Protein AF-A0A918H9W1-F1 (afdb_monomer)

Secondary structure (DSSP, 8-state):
----GGGG-HHHHHHSS--------SS--HHHHHHHHHHHHHTTHHHHHHHHHTT--S---S-HHHHHHHHHHHHHHHS---HHHHHHIIIIIS-HHHHHHTT-----TT-HHHHHHHHHHHHHHHHHHHHHH-TT---TTSPPPHHHHHHHHHHHHS--HHHHHHHS--GGGTT-TTTTSTTS------------------------

Sequence (208 aa):
MTRPRAWRHPEKIRQCRPRPVTDAPARIPDSKVGQLDALLQESGVLELIDTELEGRPGPKGLPVRTVLVGLLLALHYHRSASLADVCRVLLDELRAPARSWLGVPDESPADDHARIAFSRRVYRSFDRLTTAFDPLRCDRRRRLPAEEAHVVAAAWEDRDIERTRRREPPPILAGKQTWVSSCADQPGTDRKSSTAAANWAGASWCTT

Solvent-accessible surface area (backbone atoms only — not comparable to full-atom values): 13238 Å² total; per-residue (Å²): 137,84,78,63,78,68,76,79,38,72,67,57,51,63,66,70,44,87,68,79,86,51,94,46,62,82,53,54,56,57,69,59,56,48,52,52,44,48,51,45,61,77,63,49,54,58,61,56,48,51,60,70,50,55,92,62,87,72,81,86,38,50,60,64,69,40,54,52,42,24,37,54,48,16,38,70,46,65,73,32,84,48,69,68,48,21,44,44,40,60,70,69,23,45,45,71,69,51,26,55,76,50,67,47,78,95,63,61,87,85,39,68,66,51,53,53,53,50,44,54,23,50,50,43,32,51,49,53,49,45,68,68,71,43,85,64,79,67,66,85,86,56,85,68,55,70,70,60,43,50,54,47,50,45,55,72,67,54,75,47,66,71,59,51,60,70,65,51,70,65,77,82,60,75,77,57,80,64,75,81,64,78,83,77,83,79,90,84,85,81,90,80,90,81,93,81,81,86,82,82,87,89,83,82,90,78,91,133

Mean predicted aligned error: 16.23 Å

Radius of gyration: 23.41 Å; Cα contacts (8 Å, |Δi|>4): 134; chains: 1; bounding box: 55×77×49 Å

Nearest PDB structures (foldseek):
  6w2v-assembly1_A  TM=3.118E-01  e=3.883E+00  synthetic construct
  4esv-assembly2_I  TM=1.963E-01  e=7.741E+00  Geobacillus stearothermophilus
  4esv-assembly1_C  TM=1.975E-01  e=9.572E+00  Geobacillus stearothermophilus
  8esz-assembly1_AL  TM=1.674E-01  e=9.077E+00  Drosophila melanogaster

pLDDT: mean 70.82, std 21.94, range [26.06, 95.81]

Structure (mmCIF, N/CA/C/O backbone):
data_AF-A0A918H9W1-F1
#
_entry.id   AF-A0A918H9W1-F1
#
loop_
_atom_site.group_PDB
_atom_site.id
_atom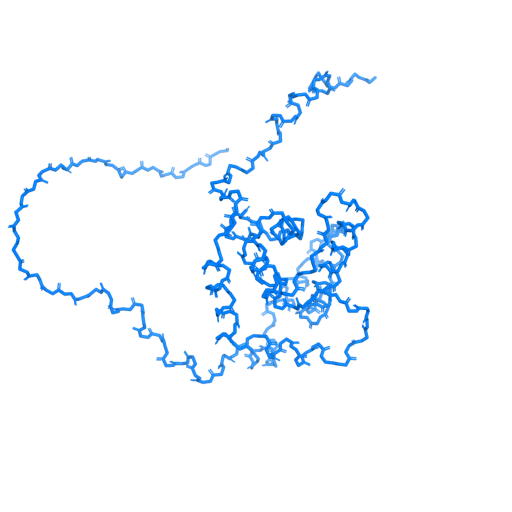_site.type_symbol
_atom_site.label_atom_id
_atom_site.label_alt_id
_atom_site.label_comp_id
_atom_site.label_asym_id
_atom_site.label_entity_id
_atom_site.label_seq_id
_atom_site.pdbx_PDB_ins_code
_atom_site.Cartn_x
_atom_site.Cartn_y
_atom_site.Cartn_z
_atom_site.occupancy
_atom_site.B_iso_or_equiv
_atom_site.auth_seq_id
_atom_site.auth_comp_id
_atom_site.auth_asym_id
_atom_site.auth_atom_id
_atom_site.pdbx_PDB_model_num
ATOM 1 N N . MET A 1 1 ? 24.594 35.155 17.427 1.00 42.66 1 MET A N 1
ATOM 2 C CA . MET A 1 1 ? 24.202 33.725 17.414 1.00 42.66 1 MET A CA 1
ATOM 3 C C . MET A 1 1 ? 25.157 32.941 16.521 1.00 42.66 1 MET A C 1
ATOM 5 O O . MET A 1 1 ? 25.143 33.123 15.308 1.00 42.66 1 MET A O 1
ATOM 9 N N . THR A 1 2 ? 26.025 32.116 17.105 1.00 47.94 2 THR A N 1
ATOM 10 C CA . THR A 1 2 ? 27.076 31.387 16.375 1.00 47.94 2 THR A CA 1
ATOM 11 C C . THR A 1 2 ? 26.541 30.026 15.934 1.00 47.94 2 THR A C 1
ATOM 13 O O . THR A 1 2 ? 26.238 29.183 16.773 1.00 47.94 2 THR A O 1
ATOM 16 N N . ARG A 1 3 ? 26.385 29.806 14.621 1.00 47.25 3 ARG A N 1
ATOM 17 C CA . ARG A 1 3 ? 25.933 28.507 14.086 1.00 47.25 3 ARG A CA 1
ATOM 18 C C . ARG A 1 3 ? 26.928 27.393 14.475 1.00 47.25 3 ARG A C 1
ATOM 20 O O . ARG A 1 3 ? 28.135 27.625 14.351 1.00 47.25 3 ARG A O 1
ATOM 27 N N . PRO A 1 4 ? 26.469 26.197 14.897 1.00 54.44 4 PRO A N 1
ATOM 28 C CA . PRO A 1 4 ? 27.359 25.107 15.299 1.00 54.44 4 PRO A CA 1
ATOM 29 C C . PRO A 1 4 ? 28.304 24.700 14.159 1.00 54.44 4 PRO A C 1
ATOM 31 O O . PRO A 1 4 ? 27.880 24.605 13.006 1.00 54.44 4 PRO A O 1
ATOM 34 N N . ARG A 1 5 ? 29.582 24.419 14.467 1.00 54.72 5 ARG A N 1
ATOM 35 C CA . ARG A 1 5 ? 30.632 24.076 13.475 1.00 54.72 5 ARG A CA 1
ATOM 36 C C . ARG A 1 5 ? 30.233 22.956 12.503 1.00 54.72 5 ARG A C 1
ATOM 38 O O . ARG A 1 5 ? 30.668 22.978 11.355 1.00 54.72 5 ARG A O 1
ATOM 45 N N . ALA A 1 6 ? 29.374 22.029 12.928 1.00 51.75 6 ALA A N 1
ATOM 46 C CA . ALA A 1 6 ? 28.866 20.932 12.100 1.00 51.75 6 ALA A CA 1
ATOM 47 C C . ALA A 1 6 ? 28.100 21.395 10.841 1.00 51.75 6 ALA A C 1
ATOM 49 O O . ALA A 1 6 ? 28.033 20.661 9.862 1.00 51.75 6 ALA A O 1
ATOM 50 N N . TRP A 1 7 ? 27.577 22.626 10.826 1.00 48.56 7 TRP A N 1
ATOM 51 C CA . TRP A 1 7 ? 26.764 23.166 9.729 1.00 48.56 7 TRP A CA 1
ATOM 52 C C . TRP A 1 7 ? 27.589 23.748 8.572 1.00 48.56 7 TRP A C 1
ATOM 54 O O . TRP A 1 7 ? 27.026 24.130 7.550 1.00 48.56 7 TRP A O 1
ATOM 64 N N . ARG A 1 8 ? 28.918 23.838 8.721 1.00 54.28 8 ARG A N 1
ATOM 65 C CA . ARG A 1 8 ? 29.828 24.401 7.706 1.00 54.28 8 ARG A CA 1
ATOM 66 C C . ARG A 1 8 ? 30.362 23.364 6.715 1.00 54.28 8 ARG A C 1
ATOM 68 O O . ARG A 1 8 ? 30.970 23.743 5.723 1.00 54.28 8 ARG A O 1
ATOM 75 N N . HIS A 1 9 ? 30.119 22.077 6.966 1.00 58.25 9 HIS A N 1
ATOM 76 C CA . HIS A 1 9 ? 30.588 20.979 6.124 1.00 58.25 9 HIS A CA 1
ATOM 77 C C . HIS A 1 9 ? 29.403 20.103 5.698 1.00 58.25 9 HIS A C 1
ATOM 79 O O . HIS A 1 9 ? 29.046 19.171 6.425 1.00 58.25 9 HIS A O 1
ATOM 85 N N . PRO A 1 10 ? 28.777 20.371 4.536 1.00 59.00 10 PRO A N 1
ATOM 86 C CA . PRO A 1 10 ? 27.608 19.616 4.074 1.00 59.00 10 PRO A CA 1
ATOM 87 C C . PRO A 1 10 ? 27.893 18.113 3.916 1.00 59.00 10 PRO A C 1
ATOM 89 O O . PRO A 1 10 ? 26.996 17.288 4.071 1.00 59.00 10 PRO A O 1
ATOM 92 N N . GLU A 1 11 ? 29.151 17.740 3.688 1.00 56.88 11 GLU A N 1
ATOM 93 C CA . GLU A 1 11 ? 29.619 16.351 3.628 1.00 56.88 11 GLU A CA 1
ATOM 94 C C . GLU A 1 11 ? 29.546 15.637 4.984 1.00 56.88 11 GLU A C 1
ATOM 96 O O . GLU A 1 11 ? 29.068 14.505 5.054 1.00 56.88 11 GLU A O 1
ATOM 101 N N . LYS A 1 12 ? 29.909 16.314 6.084 1.00 54.22 12 LYS A N 1
ATOM 102 C CA . LYS A 1 12 ? 29.789 15.755 7.441 1.00 54.22 12 LYS A CA 1
ATOM 103 C C . LYS A 1 12 ? 28.327 15.590 7.853 1.00 54.22 12 LYS A C 1
ATOM 105 O O . LYS A 1 12 ? 27.973 14.592 8.465 1.00 54.22 12 LYS A O 1
ATOM 110 N N . ILE A 1 13 ? 27.450 16.500 7.423 1.00 56.59 13 ILE A N 1
ATOM 111 C CA . ILE A 1 13 ? 25.995 16.370 7.619 1.00 56.59 13 ILE A CA 1
ATOM 112 C C . ILE A 1 13 ? 25.454 15.121 6.899 1.00 56.59 13 ILE A C 1
ATOM 114 O O . ILE A 1 13 ? 24.582 14.437 7.429 1.00 56.59 13 ILE A O 1
ATOM 118 N N . ARG A 1 14 ? 25.979 14.787 5.710 1.00 57.03 14 ARG A N 1
ATOM 119 C CA . ARG A 1 14 ? 25.609 13.564 4.971 1.00 57.03 14 ARG A CA 1
ATOM 120 C C . ARG A 1 14 ? 26.128 12.280 5.629 1.00 57.03 14 ARG A C 1
ATOM 122 O O . ARG A 1 14 ? 25.478 11.250 5.471 1.00 57.03 14 ARG A O 1
ATOM 129 N N . GLN A 1 15 ? 27.255 12.337 6.341 1.00 57.91 15 GLN A N 1
ATOM 130 C CA . GLN A 1 15 ? 27.822 11.215 7.105 1.00 57.91 15 GLN A CA 1
ATOM 131 C C . GLN A 1 15 ? 27.121 11.002 8.456 1.00 57.91 15 GLN A C 1
ATOM 133 O O . GLN A 1 15 ? 26.983 9.867 8.894 1.00 57.91 15 GLN A O 1
ATOM 138 N N . CYS A 1 16 ? 26.630 12.069 9.095 1.00 49.66 16 CYS A N 1
ATOM 139 C CA . CYS A 1 16 ? 25.875 11.990 10.352 1.00 49.66 16 CYS A CA 1
ATOM 140 C C . CYS A 1 16 ? 24.400 11.608 10.170 1.00 49.66 16 CYS A C 1
ATOM 142 O O . CYS A 1 16 ? 23.696 11.420 11.161 1.00 49.66 16 CYS A O 1
ATOM 144 N N . ARG A 1 17 ? 23.899 11.512 8.930 1.00 50.81 17 ARG A N 1
ATOM 145 C CA . ARG A 1 17 ? 22.599 10.881 8.700 1.00 50.81 17 ARG A CA 1
ATOM 146 C C . ARG A 1 17 ? 22.790 9.382 8.902 1.00 50.81 17 ARG A C 1
ATOM 148 O O . ARG A 1 17 ? 23.588 8.817 8.154 1.00 50.81 17 ARG A O 1
ATOM 155 N N . PRO A 1 18 ? 22.086 8.740 9.851 1.00 44.25 18 PRO A N 1
ATOM 156 C CA . PRO A 1 18 ? 22.071 7.290 9.922 1.00 44.25 18 PRO A CA 1
ATOM 157 C C . PRO A 1 18 ? 21.606 6.784 8.560 1.00 44.25 18 PRO A C 1
ATOM 159 O O . PRO A 1 18 ? 20.451 6.957 8.171 1.00 44.25 18 PRO A O 1
ATOM 162 N N . ARG A 1 19 ? 22.544 6.248 7.778 1.00 47.41 19 ARG A N 1
ATOM 163 C CA . ARG A 1 19 ? 22.190 5.465 6.608 1.00 47.41 19 ARG A CA 1
ATOM 164 C C . ARG A 1 19 ? 21.761 4.127 7.175 1.00 47.41 19 ARG A C 1
ATOM 166 O O . ARG A 1 19 ? 22.581 3.512 7.858 1.00 47.41 19 ARG A O 1
ATOM 173 N N . PRO A 1 20 ? 20.522 3.672 6.947 1.00 50.88 20 PRO A N 1
ATOM 174 C CA . PRO A 1 20 ? 20.245 2.277 7.198 1.00 50.88 20 PRO A CA 1
ATOM 175 C C . PRO A 1 20 ? 21.203 1.507 6.284 1.00 50.88 20 PRO A C 1
ATOM 177 O O . PRO A 1 20 ? 21.149 1.643 5.058 1.00 50.88 20 PRO A O 1
ATOM 180 N N . VAL A 1 21 ? 22.157 0.796 6.893 1.00 47.03 21 VAL A N 1
ATOM 181 C CA . VAL A 1 21 ? 22.941 -0.225 6.202 1.00 47.03 21 VAL A CA 1
ATOM 182 C C . VAL A 1 21 ? 21.912 -1.268 5.820 1.00 47.03 21 VAL A C 1
ATOM 184 O O . VAL A 1 21 ? 21.476 -2.077 6.630 1.00 47.03 21 VAL A O 1
ATOM 187 N N . THR A 1 22 ? 21.391 -1.118 4.618 1.00 53.25 22 THR A N 1
ATOM 188 C CA . THR A 1 22 ? 20.475 -2.070 4.038 1.00 53.25 22 THR A CA 1
ATOM 189 C C . THR A 1 22 ? 21.349 -2.911 3.138 1.00 53.25 22 THR A C 1
ATOM 191 O O . THR A 1 22 ? 21.774 -2.443 2.087 1.00 53.25 22 THR A O 1
ATOM 194 N N . ASP A 1 23 ? 21.574 -4.170 3.516 1.00 55.88 23 ASP A N 1
ATOM 195 C CA . ASP A 1 23 ? 21.992 -5.235 2.588 1.00 55.88 23 ASP A CA 1
ATOM 196 C C . ASP A 1 23 ? 20.891 -5.515 1.536 1.00 55.88 23 ASP A C 1
ATOM 198 O O . ASP A 1 23 ? 20.770 -6.610 0.987 1.00 55.88 23 ASP A O 1
ATOM 202 N N . ALA A 1 24 ? 20.024 -4.530 1.277 1.00 57.16 24 ALA A N 1
ATOM 203 C CA . ALA A 1 24 ? 18.957 -4.615 0.317 1.00 57.16 24 ALA A CA 1
ATOM 204 C C . ALA A 1 24 ? 19.583 -4.622 -1.078 1.00 57.16 24 ALA A C 1
ATOM 206 O O . ALA A 1 24 ? 20.396 -3.750 -1.407 1.00 57.16 24 ALA A O 1
ATOM 207 N N . PRO A 1 25 ? 19.221 -5.601 -1.915 1.00 62.19 25 PRO A N 1
ATOM 208 C CA . PRO A 1 25 ? 19.734 -5.667 -3.264 1.00 62.19 25 PRO A CA 1
ATOM 209 C C . PRO A 1 25 ? 19.283 -4.425 -4.039 1.00 62.19 25 PRO A C 1
ATOM 211 O O . PRO A 1 25 ? 18.159 -3.954 -3.881 1.00 62.19 25 PRO A O 1
ATOM 214 N N . ALA A 1 26 ? 20.140 -3.929 -4.937 1.00 73.44 26 ALA A N 1
ATOM 215 C CA . ALA A 1 26 ? 19.814 -2.790 -5.804 1.00 73.44 26 ALA A CA 1
ATOM 216 C C . ALA A 1 26 ? 18.550 -3.028 -6.656 1.00 73.44 26 ALA A C 1
ATOM 218 O O . ALA A 1 26 ? 17.917 -2.081 -7.120 1.00 73.44 26 ALA A O 1
ATOM 219 N N . ARG A 1 27 ? 18.196 -4.301 -6.873 1.00 88.12 27 ARG A N 1
ATOM 220 C CA . ARG A 1 27 ? 16.938 -4.738 -7.472 1.00 88.12 27 ARG A CA 1
ATOM 221 C C . ARG A 1 27 ? 16.340 -5.871 -6.658 1.00 88.12 27 ARG A C 1
ATOM 223 O O . ARG A 1 27 ? 17.016 -6.856 -6.367 1.00 88.12 27 ARG A O 1
ATOM 230 N N . ILE A 1 28 ? 15.057 -5.757 -6.356 1.00 88.62 28 ILE A N 1
ATOM 231 C CA . ILE A 1 28 ? 14.315 -6.799 -5.656 1.00 88.62 28 ILE A CA 1
ATOM 232 C C . ILE A 1 28 ? 14.013 -7.941 -6.645 1.00 88.62 28 ILE A C 1
ATOM 234 O O . ILE A 1 28 ? 13.537 -7.674 -7.753 1.00 88.62 28 ILE A O 1
ATOM 238 N N . PRO A 1 29 ? 14.281 -9.211 -6.285 1.00 90.75 29 PRO A N 1
ATOM 239 C CA . PRO A 1 29 ? 13.952 -10.353 -7.132 1.00 90.75 29 PRO A CA 1
ATOM 240 C C . PRO A 1 29 ? 12.441 -10.511 -7.339 1.00 90.75 29 PRO A C 1
ATOM 242 O O . PRO A 1 29 ? 11.673 -10.467 -6.377 1.00 90.75 29 PRO A O 1
ATOM 245 N N . ASP A 1 30 ? 12.024 -10.808 -8.574 1.00 92.56 30 ASP A N 1
ATOM 246 C CA . ASP A 1 30 ? 10.609 -11.034 -8.918 1.00 92.56 30 ASP A CA 1
ATOM 247 C C . ASP A 1 30 ? 9.999 -12.197 -8.116 1.00 92.56 30 ASP A C 1
ATOM 249 O O . ASP A 1 30 ? 8.833 -12.145 -7.730 1.00 92.56 30 ASP A O 1
ATOM 253 N N . SER A 1 31 ? 10.803 -13.212 -7.777 1.00 92.69 31 SER A N 1
ATOM 254 C CA . SER A 1 31 ? 10.383 -14.324 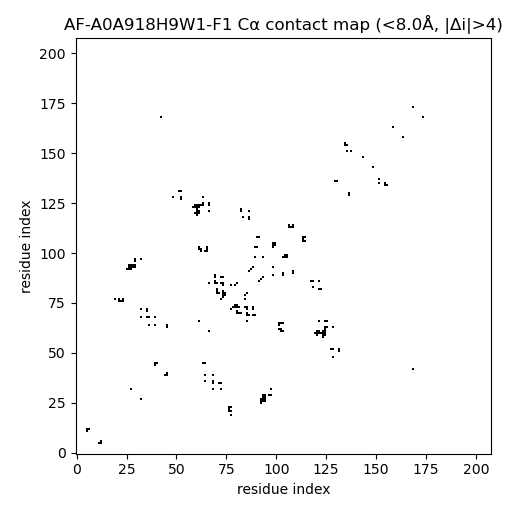-6.916 1.00 92.69 31 SER A CA 1
ATOM 255 C C . SER A 1 31 ? 9.954 -13.860 -5.524 1.00 92.69 31 SER A C 1
ATOM 257 O O . SER A 1 31 ? 8.991 -14.386 -4.969 1.00 92.69 31 SER A O 1
ATOM 259 N N . LYS A 1 32 ? 10.627 -12.847 -4.960 1.00 93.06 32 LYS A N 1
ATOM 260 C CA . LYS A 1 32 ? 10.272 -12.309 -3.645 1.00 93.06 32 LYS A CA 1
ATOM 261 C C . LYS A 1 32 ? 8.989 -11.493 -3.702 1.00 93.06 32 LYS A C 1
ATOM 263 O O . LYS A 1 32 ? 8.164 -11.599 -2.797 1.00 93.06 32 LYS A O 1
ATOM 268 N N . VAL A 1 33 ? 8.816 -10.718 -4.771 1.00 94.38 33 VAL A N 1
ATOM 269 C CA . VAL A 1 33 ? 7.565 -10.001 -5.042 1.00 94.38 33 VAL A CA 1
ATOM 270 C C . VAL A 1 33 ? 6.414 -10.997 -5.123 1.00 94.38 33 VAL A C 1
ATOM 272 O O . VAL A 1 33 ? 5.412 -10.818 -4.439 1.00 94.38 33 VAL A O 1
ATOM 275 N N . GLY A 1 34 ? 6.594 -12.083 -5.880 1.00 93.44 34 GLY A N 1
ATOM 276 C CA . GLY A 1 34 ? 5.559 -13.095 -6.032 1.00 93.44 34 GLY A CA 1
ATOM 277 C C . GLY A 1 34 ? 5.242 -13.868 -4.764 1.00 93.44 34 GLY A C 1
ATOM 278 O O . GLY A 1 34 ? 4.075 -14.130 -4.504 1.00 93.44 34 GLY A O 1
ATOM 279 N N . GLN A 1 35 ? 6.240 -14.151 -3.927 1.00 94.94 35 GLN A N 1
ATOM 280 C CA . GLN A 1 35 ? 6.008 -14.763 -2.619 1.00 94.94 35 GLN A CA 1
ATOM 281 C C . GLN A 1 35 ? 5.117 -13.888 -1.723 1.00 94.94 35 GLN A C 1
ATOM 283 O O . GLN A 1 35 ? 4.194 -14.394 -1.091 1.00 94.94 35 GLN A O 1
ATOM 288 N N . LEU A 1 36 ? 5.403 -12.585 -1.635 1.00 94.81 36 LEU A N 1
ATOM 289 C CA . LEU A 1 36 ? 4.633 -11.671 -0.783 1.00 94.81 36 LEU A CA 1
ATOM 290 C C . LEU A 1 36 ? 3.243 -11.387 -1.349 1.00 94.81 36 LEU A C 1
ATOM 292 O O . LEU A 1 36 ? 2.295 -11.207 -0.590 1.00 94.81 36 LEU A O 1
ATOM 296 N N . ASP A 1 37 ? 3.123 -11.363 -2.671 1.00 94.75 37 ASP A N 1
ATOM 297 C CA . ASP A 1 37 ? 1.836 -11.226 -3.328 1.00 94.75 37 ASP A CA 1
ATOM 298 C C . ASP A 1 37 ? 0.944 -12.454 -3.118 1.00 94.75 37 ASP A C 1
ATOM 300 O O . ASP A 1 37 ? -0.204 -12.309 -2.703 1.00 94.75 37 ASP A O 1
ATOM 304 N N . ALA A 1 38 ? 1.489 -13.660 -3.309 1.00 93.38 38 ALA A N 1
ATOM 305 C CA . ALA A 1 38 ? 0.784 -14.910 -3.035 1.00 93.38 38 ALA A CA 1
ATOM 306 C C . ALA A 1 38 ? 0.331 -14.986 -1.572 1.00 93.38 38 ALA A C 1
ATOM 308 O O . ALA A 1 38 ? -0.814 -15.333 -1.309 1.00 93.38 38 ALA A O 1
ATOM 309 N N . LEU A 1 39 ? 1.177 -14.561 -0.627 1.00 94.69 39 LEU A N 1
ATOM 310 C CA . LEU A 1 39 ? 0.809 -14.479 0.788 1.00 94.69 39 LEU A CA 1
ATOM 311 C C . LEU A 1 39 ? -0.424 -13.594 1.009 1.00 94.69 39 LEU A C 1
ATOM 313 O O . LEU A 1 39 ? -1.324 -13.974 1.755 1.00 94.69 39 LEU A O 1
ATOM 317 N N . LEU A 1 40 ? -0.490 -12.423 0.367 1.00 93.12 40 LEU A N 1
ATOM 318 C CA . LEU A 1 40 ? -1.656 -11.544 0.484 1.00 93.12 40 LEU A CA 1
ATOM 319 C C . LEU A 1 40 ? -2.906 -12.163 -0.145 1.00 93.12 40 LEU A C 1
ATOM 321 O O . LEU A 1 40 ? -3.976 -12.073 0.454 1.00 93.12 40 LEU A O 1
ATOM 325 N N . GLN A 1 41 ? -2.775 -12.808 -1.302 1.00 91.50 41 GLN A N 1
ATOM 326 C CA . GLN A 1 41 ? -3.892 -13.491 -1.956 1.00 91.50 41 GLN A CA 1
ATOM 327 C C . GLN A 1 41 ? -4.427 -14.643 -1.099 1.00 91.50 41 GLN A C 1
ATOM 329 O O . GLN A 1 41 ? -5.614 -14.697 -0.792 1.00 91.50 41 GLN A O 1
ATOM 334 N N . GLU A 1 42 ? -3.543 -15.522 -0.629 1.00 91.75 42 GLU A N 1
ATOM 335 C CA . GLU A 1 42 ? -3.898 -16.682 0.194 1.00 91.75 42 GLU A CA 1
ATOM 336 C C . GLU A 1 42 ? -4.453 -16.296 1.571 1.00 91.75 42 GLU A C 1
ATOM 338 O O . GLU A 1 42 ? -5.190 -17.071 2.179 1.00 91.75 42 GLU A O 1
ATOM 343 N N . SER A 1 43 ? -4.132 -15.098 2.069 1.00 90.69 43 SER A N 1
ATOM 344 C CA . SER A 1 43 ? -4.690 -14.599 3.328 1.00 90.69 43 SER A CA 1
ATOM 345 C C . SER A 1 43 ? -6.175 -14.223 3.246 1.00 90.69 43 SER A C 1
ATOM 347 O O . SER A 1 43 ? -6.807 -14.061 4.288 1.00 90.69 43 SER A O 1
ATOM 349 N N . GLY A 1 44 ? -6.726 -14.020 2.041 1.00 88.00 44 GLY A N 1
ATOM 350 C CA . GLY A 1 44 ? -8.087 -13.504 1.834 1.00 88.00 44 GLY A CA 1
ATOM 351 C C . GLY A 1 44 ? -8.282 -12.035 2.237 1.00 88.00 44 GLY A C 1
ATOM 352 O O . GLY A 1 44 ? -9.372 -11.488 2.084 1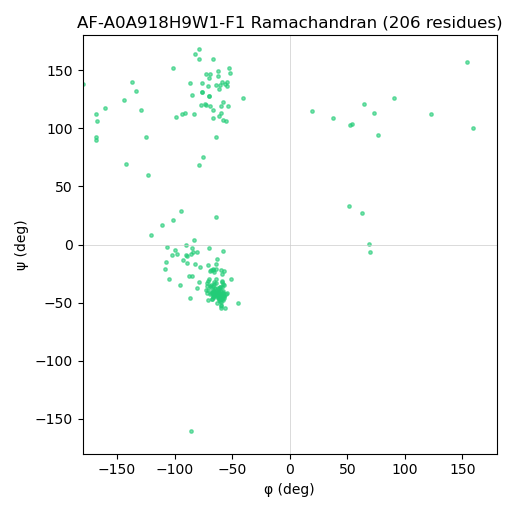.00 88.00 44 GLY A O 1
ATOM 353 N N . VAL A 1 45 ? -7.236 -11.350 2.723 1.00 87.56 45 VAL A N 1
ATOM 354 C CA . VAL A 1 45 ? -7.348 -9.968 3.220 1.00 87.56 45 VAL A CA 1
ATOM 355 C C . VAL A 1 45 ? -7.741 -8.980 2.123 1.00 87.56 45 VAL A C 1
ATOM 357 O O . VAL A 1 45 ? -8.386 -7.974 2.402 1.00 87.56 45 VAL A O 1
ATOM 360 N N . LEU A 1 46 ? -7.361 -9.254 0.872 1.00 89.00 46 LEU A N 1
ATOM 361 C CA . LEU A 1 46 ? -7.647 -8.365 -0.252 1.00 89.00 46 LEU A CA 1
ATOM 362 C C . LEU A 1 46 ? -9.149 -8.288 -0.545 1.00 89.00 46 LEU A C 1
ATOM 364 O O . LEU A 1 46 ? -9.649 -7.190 -0.753 1.00 89.00 46 LEU A O 1
ATOM 368 N N . GLU A 1 47 ? -9.875 -9.405 -0.458 1.00 86.25 47 GLU A N 1
ATOM 369 C CA . GLU A 1 47 ? -11.331 -9.449 -0.662 1.00 86.25 47 GLU A CA 1
ATOM 370 C C . GLU A 1 47 ? -12.080 -8.684 0.436 1.00 86.25 47 GLU A C 1
ATOM 372 O O . GLU A 1 47 ? -13.002 -7.911 0.160 1.00 86.25 47 GLU A O 1
ATOM 377 N N . LEU A 1 48 ? -11.634 -8.836 1.689 1.00 86.12 48 LEU A N 1
ATOM 378 C CA . LEU A 1 48 ? -12.166 -8.076 2.822 1.00 86.12 48 LEU A CA 1
ATOM 379 C C . LEU A 1 48 ? -11.937 -6.575 2.636 1.00 86.12 48 LEU A C 1
ATOM 381 O O . LEU A 1 48 ? -12.824 -5.766 2.902 1.00 86.12 48 LEU A O 1
ATOM 385 N N . ILE A 1 49 ? -10.751 -6.195 2.156 1.00 87.88 49 ILE A N 1
ATOM 386 C CA . ILE A 1 49 ? -10.438 -4.796 1.887 1.00 87.88 49 ILE A CA 1
ATOM 387 C C . ILE A 1 49 ? -11.271 -4.252 0.732 1.00 87.88 49 ILE A C 1
ATOM 389 O O . ILE A 1 49 ? -11.828 -3.165 0.863 1.00 87.88 49 ILE A O 1
ATOM 393 N N . ASP A 1 50 ? -11.379 -4.975 -0.377 1.00 86.44 50 ASP A N 1
ATOM 394 C CA . ASP A 1 50 ? -12.149 -4.516 -1.529 1.00 86.44 50 ASP A CA 1
ATOM 395 C C . ASP A 1 50 ? -13.628 -4.319 -1.166 1.00 86.44 50 ASP A C 1
ATOM 397 O O . ASP A 1 50 ? -14.201 -3.295 -1.541 1.00 86.44 50 ASP A O 1
ATOM 401 N N . THR A 1 51 ? -14.191 -5.200 -0.332 1.00 86.44 51 THR A N 1
ATOM 402 C CA . THR A 1 51 ? -15.547 -5.061 0.232 1.00 86.44 51 THR A CA 1
ATOM 403 C C . THR A 1 51 ? -15.687 -3.786 1.074 1.00 86.44 51 THR A C 1
ATOM 405 O O . THR A 1 51 ? -16.599 -2.992 0.870 1.00 86.44 51 THR A O 1
ATOM 408 N N . GLU A 1 52 ? -14.753 -3.526 1.993 1.00 84.75 52 GLU A N 1
ATOM 409 C CA . GLU A 1 52 ? -14.785 -2.331 2.860 1.00 84.75 52 GLU A CA 1
ATOM 410 C C . GLU A 1 52 ? -14.533 -1.011 2.120 1.00 84.75 52 GLU A C 1
ATOM 412 O O . GLU A 1 52 ? -14.875 0.088 2.586 1.00 84.75 52 GLU A O 1
ATOM 417 N N . LEU A 1 53 ? -13.878 -1.100 0.966 1.00 84.69 53 LEU A N 1
ATOM 418 C CA . LEU A 1 53 ? -13.593 0.038 0.112 1.00 84.69 53 LEU A CA 1
ATOM 419 C C . LEU A 1 53 ? -14.664 0.266 -0.953 1.00 84.69 53 LEU A C 1
ATOM 421 O O . LEU A 1 53 ? -14.653 1.348 -1.559 1.00 84.69 53 LEU A O 1
ATOM 425 N N . GLU A 1 54 ? -15.564 -0.687 -1.183 1.00 83.25 54 GLU A N 1
ATOM 426 C CA . GLU A 1 54 ? -16.633 -0.584 -2.170 1.00 83.25 54 GLU A CA 1
ATOM 427 C C . GLU A 1 54 ? -17.505 0.659 -1.914 1.00 83.25 54 GLU A C 1
ATOM 429 O O . GLU A 1 54 ? -17.763 1.062 -0.781 1.00 83.25 54 GLU A O 1
ATOM 434 N N . GLY A 1 55 ? -17.878 1.364 -2.985 1.00 77.44 55 GLY A N 1
ATOM 435 C CA . GLY A 1 55 ? -18.717 2.567 -2.904 1.00 77.44 55 GLY A CA 1
ATOM 436 C C . GLY A 1 55 ? -18.070 3.817 -2.287 1.00 77.44 55 GLY A C 1
ATOM 437 O O . GLY A 1 55 ? -18.673 4.890 -2.336 1.00 77.44 55 GLY A O 1
ATOM 438 N N . ARG A 1 56 ? -16.843 3.747 -1.744 1.00 77.56 56 ARG A N 1
ATOM 439 C CA . ARG A 1 56 ? -16.201 4.931 -1.145 1.00 77.56 56 ARG A CA 1
ATOM 440 C C . ARG A 1 56 ? -15.801 5.967 -2.208 1.00 77.56 56 ARG A C 1
ATOM 442 O O . ARG A 1 56 ? -15.070 5.624 -3.144 1.00 77.56 56 ARG A O 1
ATOM 449 N N . PRO A 1 57 ? -16.203 7.243 -2.049 1.00 74.25 57 PRO A N 1
ATOM 450 C CA . PRO A 1 57 ? -15.848 8.298 -2.986 1.00 74.25 57 PRO A CA 1
ATOM 451 C C . PRO A 1 57 ? -14.358 8.640 -2.886 1.00 74.25 57 PRO A C 1
ATOM 453 O O . PRO A 1 57 ? -13.772 8.659 -1.803 1.00 74.25 57 PRO A O 1
ATOM 456 N N . GLY A 1 58 ? -13.739 8.951 -4.023 1.00 69.31 58 GLY A N 1
ATOM 457 C CA . GLY A 1 58 ? -12.374 9.462 -4.063 1.00 69.31 58 GLY A CA 1
ATOM 458 C C . GLY A 1 58 ? -11.651 9.174 -5.379 1.00 69.31 58 GLY A C 1
ATOM 459 O O . GLY A 1 58 ? -12.008 8.242 -6.104 1.00 69.31 58 GLY A O 1
ATOM 460 N N . PRO A 1 59 ? -10.620 9.966 -5.715 1.00 73.94 59 PRO A N 1
ATOM 461 C CA . PRO A 1 59 ? -9.789 9.706 -6.882 1.00 73.94 59 PRO A CA 1
ATOM 462 C C . PRO A 1 59 ? -9.081 8.355 -6.744 1.00 73.94 59 PRO A C 1
ATOM 464 O O . PRO A 1 59 ? -8.488 8.060 -5.703 1.00 73.94 59 PRO A O 1
ATOM 467 N N . LYS A 1 60 ? -9.101 7.553 -7.815 1.00 76.88 60 LYS A N 1
ATOM 468 C CA . LYS A 1 60 ? -8.420 6.254 -7.845 1.00 76.88 60 LYS A CA 1
ATOM 469 C C . LYS A 1 60 ? -6.921 6.444 -7.571 1.00 76.88 60 LYS A C 1
ATOM 471 O O . LYS A 1 60 ? -6.240 7.210 -8.257 1.00 76.88 60 LYS A O 1
ATOM 476 N N . GLY A 1 61 ? -6.429 5.773 -6.534 1.00 86.12 61 GLY A N 1
ATOM 477 C CA . GLY A 1 61 ? -5.000 5.598 -6.291 1.00 86.12 61 GLY A CA 1
ATOM 478 C C . GLY A 1 61 ? -4.452 4.389 -7.058 1.00 86.12 61 GLY A C 1
ATOM 479 O O . GLY A 1 61 ? -5.071 3.916 -8.009 1.00 86.12 61 GLY A O 1
ATOM 480 N N . LEU A 1 62 ? -3.294 3.884 -6.633 1.00 89.69 62 LEU A N 1
ATOM 481 C CA . LEU A 1 62 ? -2.816 2.563 -7.057 1.00 89.69 62 LEU A CA 1
ATOM 482 C C . LEU A 1 62 ? -3.711 1.438 -6.505 1.00 89.69 62 LEU A C 1
ATOM 484 O O . LEU A 1 62 ? -4.396 1.650 -5.496 1.00 89.69 62 LEU A O 1
ATOM 488 N N . PRO A 1 63 ? -3.679 0.233 -7.100 1.00 90.81 63 PRO A N 1
ATOM 489 C CA . PRO A 1 63 ? -4.331 -0.924 -6.503 1.00 90.81 63 PRO A CA 1
ATOM 490 C C . PRO A 1 63 ? -3.845 -1.143 -5.064 1.00 90.81 63 PRO A C 1
ATOM 492 O O . PRO A 1 63 ? -2.659 -0.994 -4.761 1.00 90.81 63 PRO A O 1
ATOM 495 N N . VAL A 1 64 ? -4.763 -1.495 -4.163 1.00 91.06 64 VAL A N 1
ATOM 496 C CA . VAL A 1 64 ? -4.447 -1.744 -2.747 1.00 91.06 64 VAL A CA 1
ATOM 497 C C . VAL A 1 64 ? -3.387 -2.830 -2.608 1.00 91.06 64 VAL A C 1
ATOM 499 O O . VAL A 1 64 ? -2.400 -2.632 -1.900 1.00 91.06 64 VAL A O 1
ATOM 502 N N . ARG A 1 65 ? -3.556 -3.929 -3.353 1.00 93.88 65 ARG A N 1
ATOM 503 C CA . ARG A 1 65 ? -2.587 -5.023 -3.478 1.00 93.88 65 ARG A CA 1
ATOM 504 C C . ARG A 1 65 ? -1.166 -4.498 -3.694 1.00 93.88 65 ARG A C 1
ATOM 506 O O . ARG A 1 65 ? -0.265 -4.840 -2.939 1.00 93.88 65 ARG A O 1
ATOM 513 N N . THR A 1 66 ? -0.977 -3.594 -4.655 1.00 94.81 66 THR A N 1
ATOM 514 C CA . THR A 1 66 ? 0.321 -2.984 -4.984 1.00 94.81 66 THR A CA 1
ATOM 515 C C . THR A 1 66 ? 0.943 -2.262 -3.793 1.00 94.81 66 THR A C 1
ATOM 517 O O . THR A 1 66 ? 2.137 -2.400 -3.534 1.00 94.81 66 THR A O 1
ATOM 520 N N . VAL A 1 67 ? 0.140 -1.496 -3.050 1.00 94.25 67 VAL A N 1
ATOM 521 C CA . VAL A 1 67 ? 0.617 -0.734 -1.888 1.00 94.25 67 VAL A CA 1
ATOM 522 C C . VAL A 1 67 ? 0.955 -1.655 -0.719 1.00 94.25 67 VAL A C 1
ATOM 524 O O . VAL A 1 67 ? 1.972 -1.440 -0.066 1.00 94.25 67 VAL A O 1
ATOM 527 N N . LEU A 1 68 ? 0.160 -2.700 -0.480 1.00 94.94 68 LEU A N 1
ATOM 528 C CA . LEU A 1 68 ? 0.433 -3.687 0.567 1.00 94.94 68 LEU A CA 1
ATOM 529 C C . LEU A 1 68 ? 1.689 -4.510 0.267 1.00 94.94 68 LEU A C 1
ATOM 531 O O . LEU A 1 68 ? 2.545 -4.637 1.139 1.00 94.94 68 LEU A O 1
ATOM 535 N N . VAL A 1 69 ? 1.861 -4.990 -0.970 1.00 95.81 69 VAL A N 1
ATOM 536 C CA . VAL A 1 69 ? 3.107 -5.653 -1.393 1.00 95.81 69 VAL A CA 1
ATOM 537 C C . VAL A 1 69 ? 4.295 -4.703 -1.224 1.00 95.81 69 VAL A C 1
ATOM 539 O O . VAL A 1 69 ? 5.320 -5.092 -0.666 1.00 95.81 69 VAL A O 1
ATOM 542 N N . GLY A 1 70 ? 4.152 -3.438 -1.632 1.00 95.00 70 GLY A N 1
ATOM 543 C CA . GLY A 1 70 ? 5.180 -2.413 -1.446 1.00 95.00 70 GLY A CA 1
ATOM 544 C C . GLY A 1 70 ? 5.546 -2.175 0.025 1.00 95.00 70 GLY A C 1
ATOM 545 O O . GLY A 1 70 ? 6.726 -2.048 0.341 1.00 95.00 70 GLY A O 1
ATOM 546 N N . LEU A 1 71 ? 4.566 -2.173 0.935 1.00 95.25 71 LEU A N 1
ATOM 547 C CA . LEU A 1 71 ? 4.789 -2.076 2.384 1.00 95.25 71 LEU A CA 1
ATOM 548 C C . LEU A 1 71 ? 5.524 -3.298 2.936 1.00 95.25 71 LEU A C 1
ATOM 550 O O . LEU A 1 71 ? 6.475 -3.138 3.697 1.00 95.25 71 LEU A O 1
ATOM 554 N N . LEU A 1 72 ? 5.126 -4.509 2.539 1.00 94.69 72 LEU A N 1
ATOM 555 C CA . LEU A 1 72 ? 5.801 -5.741 2.953 1.00 94.69 72 LEU A CA 1
ATOM 556 C C . LEU A 1 72 ? 7.255 -5.774 2.467 1.00 94.69 72 LEU A C 1
ATOM 558 O O . LEU A 1 72 ? 8.152 -6.153 3.219 1.00 94.69 72 LEU A O 1
ATOM 562 N N . LEU A 1 73 ? 7.507 -5.326 1.237 1.00 93.50 73 LEU A N 1
ATOM 563 C CA . LEU A 1 73 ? 8.854 -5.197 0.687 1.00 93.50 73 LEU A CA 1
ATOM 564 C C . LEU A 1 73 ? 9.675 -4.129 1.417 1.00 93.50 73 LEU A C 1
ATOM 566 O O . LEU A 1 73 ? 10.826 -4.390 1.760 1.00 93.50 73 LEU A O 1
ATOM 570 N N . ALA A 1 74 ? 9.092 -2.963 1.708 1.00 91.81 74 ALA A N 1
ATOM 571 C CA . ALA A 1 74 ? 9.753 -1.909 2.475 1.00 91.81 74 ALA A CA 1
ATOM 572 C C . ALA A 1 74 ? 10.105 -2.375 3.899 1.00 91.81 74 ALA A C 1
ATOM 574 O O . ALA A 1 74 ? 11.221 -2.158 4.373 1.00 91.81 74 ALA A O 1
ATOM 575 N N . LEU A 1 75 ? 9.208 -3.111 4.554 1.00 91.62 75 LEU A N 1
ATOM 576 C CA . LEU A 1 75 ? 9.469 -3.721 5.856 1.00 91.62 75 LEU A CA 1
ATOM 577 C C . LEU A 1 75 ? 10.570 -4.781 5.783 1.00 91.62 75 LEU A C 1
ATOM 579 O O . LEU A 1 75 ? 11.414 -4.860 6.677 1.00 91.62 75 LEU A O 1
ATOM 583 N N . HIS A 1 76 ? 10.574 -5.591 4.726 1.00 90.00 76 HIS A N 1
ATOM 584 C CA . HIS A 1 76 ? 11.538 -6.672 4.565 1.00 90.00 76 HIS A CA 1
ATOM 585 C C . HIS A 1 76 ? 12.949 -6.155 4.262 1.00 90.00 76 HIS A C 1
ATOM 587 O O . HIS A 1 76 ? 13.903 -6.578 4.913 1.00 90.00 76 HIS A O 1
ATOM 593 N N . TYR A 1 77 ? 13.074 -5.230 3.308 1.00 88.38 77 TYR A N 1
ATOM 594 C CA . TYR A 1 77 ? 14.360 -4.764 2.791 1.00 88.38 77 TYR A CA 1
ATOM 595 C C . TYR A 1 77 ? 14.868 -3.487 3.453 1.00 88.38 77 TYR A C 1
ATOM 597 O O . TYR A 1 77 ? 16.068 -3.361 3.660 1.00 88.38 77 TYR A O 1
ATOM 605 N N . HIS A 1 78 ? 13.977 -2.569 3.830 1.00 85.81 78 HIS A N 1
ATOM 606 C CA . HIS A 1 78 ? 14.343 -1.270 4.411 1.00 85.81 78 HIS A CA 1
ATOM 607 C C . HIS A 1 78 ? 14.064 -1.174 5.912 1.00 85.81 78 HIS A C 1
ATOM 609 O O . HIS A 1 78 ? 14.366 -0.151 6.522 1.00 85.81 78 HIS A O 1
ATOM 615 N N . ARG A 1 79 ? 13.488 -2.228 6.518 1.00 85.94 79 ARG A N 1
ATOM 616 C CA . ARG A 1 79 ? 13.048 -2.250 7.929 1.00 85.94 79 ARG A CA 1
ATOM 617 C C . ARG A 1 79 ? 12.155 -1.056 8.279 1.00 85.94 79 ARG A C 1
ATOM 619 O O . ARG A 1 79 ? 12.175 -0.555 9.399 1.00 85.94 79 ARG A O 1
ATOM 626 N N . SER A 1 80 ? 11.371 -0.606 7.302 1.00 84.56 80 SER A N 1
ATOM 627 C CA . SER A 1 80 ? 10.591 0.623 7.371 1.00 84.56 80 SER A CA 1
ATOM 628 C C . SER A 1 80 ? 9.193 0.405 6.809 1.00 84.56 80 SER A C 1
ATOM 630 O O . SER A 1 80 ? 9.015 -0.247 5.786 1.00 84.56 80 SER A O 1
ATOM 632 N N . ALA A 1 81 ? 8.197 0.992 7.470 1.00 85.44 81 ALA A N 1
ATOM 633 C CA . ALA A 1 81 ? 6.822 1.082 6.978 1.00 85.44 81 ALA A CA 1
ATOM 634 C C . ALA A 1 81 ? 6.512 2.474 6.396 1.00 85.44 81 ALA A C 1
ATOM 636 O O . ALA A 1 81 ? 5.355 2.898 6.352 1.00 85.44 81 ALA A O 1
ATOM 637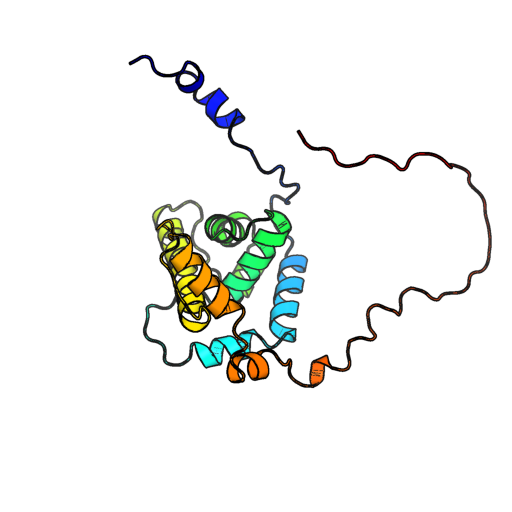 N N . SER A 1 82 ? 7.540 3.238 6.008 1.00 89.25 82 SER A N 1
ATOM 638 C CA . SER A 1 82 ? 7.345 4.581 5.467 1.00 89.25 82 SER A CA 1
ATOM 639 C C . SER A 1 82 ? 6.855 4.528 4.018 1.00 89.25 82 SER A C 1
ATOM 641 O O . SER A 1 82 ? 7.356 3.765 3.194 1.00 89.25 82 SER A O 1
ATOM 643 N N . LEU A 1 83 ? 5.904 5.398 3.666 1.00 89.81 83 LEU A N 1
ATOM 644 C CA . LEU A 1 83 ? 5.422 5.500 2.283 1.00 89.81 83 LEU A CA 1
ATOM 645 C C . LEU A 1 83 ? 6.487 6.028 1.314 1.00 89.81 83 LEU A C 1
ATOM 647 O O . LEU A 1 83 ? 6.381 5.791 0.113 1.00 89.81 83 LEU A O 1
ATOM 651 N N . ALA A 1 84 ? 7.517 6.713 1.817 1.00 89.44 84 ALA A N 1
ATOM 652 C CA . ALA A 1 84 ? 8.654 7.126 1.003 1.00 89.44 84 ALA A CA 1
ATOM 653 C C . ALA A 1 84 ? 9.461 5.906 0.534 1.00 89.44 84 ALA A C 1
ATOM 655 O O . ALA A 1 84 ? 9.776 5.807 -0.652 1.00 89.44 84 ALA A O 1
ATOM 656 N N . ASP A 1 85 ? 9.709 4.950 1.432 1.00 89.88 85 ASP A N 1
ATOM 657 C CA . ASP A 1 85 ? 10.398 3.701 1.093 1.00 89.88 85 ASP A CA 1
ATOM 658 C C . ASP A 1 85 ? 9.528 2.816 0.201 1.00 89.88 85 ASP A C 1
ATOM 660 O O . ASP A 1 85 ? 10.034 2.222 -0.743 1.00 89.88 85 ASP A O 1
ATOM 664 N N . VAL A 1 86 ? 8.206 2.807 0.402 1.00 93.00 86 VAL A N 1
ATOM 665 C CA . VAL A 1 86 ? 7.272 2.143 -0.525 1.00 93.00 86 VAL A CA 1
ATOM 666 C C . VAL A 1 86 ? 7.368 2.737 -1.931 1.00 93.00 86 VAL A C 1
ATOM 668 O O . VAL A 1 86 ? 7.464 1.994 -2.904 1.00 93.00 86 VAL A O 1
ATOM 671 N N . CYS A 1 87 ? 7.368 4.068 -2.064 1.00 91.31 87 CYS A N 1
ATOM 672 C CA . CYS A 1 87 ? 7.508 4.715 -3.372 1.00 91.31 87 CYS A CA 1
ATOM 673 C C . CYS A 1 87 ? 8.839 4.350 -4.035 1.00 91.31 87 CYS A C 1
ATOM 675 O O . CYS A 1 87 ? 8.856 4.024 -5.219 1.00 91.31 87 CYS A O 1
ATOM 677 N N . ARG A 1 88 ? 9.931 4.371 -3.264 1.00 89.81 88 ARG A N 1
ATOM 678 C CA . ARG A 1 88 ? 11.266 3.981 -3.724 1.00 89.81 88 ARG A CA 1
ATOM 679 C C . ARG A 1 88 ? 11.301 2.524 -4.183 1.00 89.81 88 ARG A C 1
ATOM 681 O O . ARG A 1 88 ? 11.781 2.249 -5.275 1.00 89.81 88 ARG A O 1
ATOM 688 N N . VAL A 1 89 ? 10.740 1.605 -3.399 1.00 91.50 89 VAL A N 1
ATOM 689 C CA . VAL A 1 89 ? 10.643 0.186 -3.757 1.00 91.50 89 VAL A CA 1
ATOM 690 C C . VAL A 1 89 ? 9.915 0.027 -5.090 1.00 91.50 89 VAL A C 1
ATOM 692 O O . VAL A 1 89 ? 10.461 -0.558 -6.024 1.00 91.50 89 VAL A O 1
ATOM 695 N N . LEU A 1 90 ? 8.703 0.583 -5.196 1.00 91.56 90 LEU A N 1
ATOM 696 C CA . LEU A 1 90 ? 7.828 0.375 -6.350 1.00 91.56 90 LEU A CA 1
ATOM 697 C C . LEU A 1 90 ? 8.357 1.023 -7.641 1.00 91.56 90 LEU A C 1
ATOM 699 O O . LEU A 1 90 ? 8.187 0.440 -8.711 1.00 91.56 90 LEU A O 1
ATOM 703 N N . LEU A 1 91 ? 8.986 2.202 -7.551 1.00 88.50 91 LEU A N 1
ATOM 704 C CA . LEU A 1 91 ? 9.516 2.926 -8.714 1.00 88.50 91 LEU A CA 1
ATOM 705 C C . LEU A 1 91 ? 10.937 2.503 -9.090 1.00 88.50 91 LEU A C 1
ATOM 707 O O . LEU A 1 91 ? 11.223 2.295 -10.269 1.00 88.50 91 LEU A O 1
ATOM 711 N N . ASP A 1 92 ? 11.831 2.399 -8.107 1.00 87.38 92 ASP A N 1
ATOM 712 C CA . ASP A 1 92 ? 13.272 2.365 -8.355 1.00 87.38 92 ASP A CA 1
ATOM 713 C C . ASP A 1 92 ? 13.867 0.953 -8.204 1.00 87.38 92 ASP A C 1
ATOM 715 O O . ASP A 1 92 ? 14.831 0.623 -8.897 1.00 87.38 92 ASP A O 1
ATOM 719 N N . GLU A 1 93 ? 13.295 0.091 -7.355 1.00 90.06 93 GLU A N 1
ATOM 720 C CA . GLU A 1 93 ? 13.924 -1.185 -6.962 1.00 90.06 93 GLU A CA 1
ATOM 721 C C . GLU A 1 93 ? 13.247 -2.422 -7.568 1.00 90.06 93 GLU A C 1
ATOM 723 O O . GLU A 1 93 ? 13.884 -3.469 -7.713 1.00 90.06 93 GLU A O 1
ATOM 728 N N . LEU A 1 94 ? 11.987 -2.316 -8.000 1.00 90.12 94 LEU A N 1
ATOM 729 C CA . LEU A 1 94 ? 11.312 -3.382 -8.742 1.00 90.12 94 LEU A CA 1
ATOM 730 C C . LEU A 1 94 ? 11.840 -3.519 -10.177 1.00 90.12 94 LEU A C 1
ATOM 732 O O . LEU A 1 94 ? 12.190 -2.540 -10.842 1.00 90.12 94 LEU A O 1
ATOM 736 N N . ARG A 1 95 ? 11.855 -4.749 -10.699 1.00 89.62 95 ARG A N 1
ATOM 737 C CA . ARG A 1 95 ? 12.104 -5.012 -12.126 1.00 89.62 95 ARG A CA 1
ATOM 738 C C . ARG A 1 95 ? 10.834 -4.743 -12.942 1.00 89.62 95 ARG A C 1
ATOM 740 O O . ARG A 1 95 ? 9.728 -4.742 -12.408 1.00 89.62 95 ARG A O 1
ATOM 747 N N . ALA A 1 96 ? 10.983 -4.521 -14.250 1.00 88.62 96 ALA A N 1
ATOM 748 C CA . ALA A 1 96 ? 9.849 -4.252 -15.144 1.00 88.62 96 ALA A CA 1
ATOM 749 C C . ALA A 1 96 ? 8.739 -5.333 -15.108 1.00 88.62 96 ALA A C 1
ATOM 751 O O . ALA A 1 96 ? 7.574 -4.946 -15.025 1.00 88.62 96 ALA A O 1
ATOM 752 N N . PRO A 1 97 ? 9.045 -6.651 -15.071 1.00 89.69 97 PRO A N 1
ATOM 753 C CA . PRO A 1 97 ? 8.008 -7.682 -14.971 1.00 89.69 97 PRO A CA 1
ATOM 754 C C . PRO A 1 97 ? 7.173 -7.565 -13.689 1.00 89.69 97 PRO A C 1
ATOM 756 O O . PRO A 1 97 ? 5.945 -7.540 -13.754 1.00 89.69 97 PRO A O 1
ATOM 759 N N . ALA A 1 98 ? 7.826 -7.407 -12.531 1.00 90.94 98 ALA A N 1
ATOM 760 C CA . ALA A 1 98 ? 7.141 -7.202 -11.256 1.00 90.94 98 ALA A CA 1
ATOM 761 C C . ALA A 1 98 ? 6.296 -5.919 -11.239 1.00 90.94 98 ALA A C 1
ATOM 763 O O . ALA A 1 98 ? 5.172 -5.938 -10.742 1.00 90.94 98 ALA A O 1
ATOM 764 N N . ARG A 1 99 ? 6.798 -4.818 -11.818 1.00 90.94 99 ARG A N 1
ATOM 765 C CA . ARG A 1 99 ? 6.029 -3.567 -11.952 1.00 90.94 99 ARG A CA 1
ATOM 766 C C . ARG A 1 99 ? 4.749 -3.787 -12.758 1.00 90.94 99 ARG A C 1
ATOM 768 O O . ARG A 1 99 ? 3.671 -3.442 -12.281 1.00 90.94 99 ARG A O 1
ATOM 775 N N . SER A 1 100 ? 4.856 -4.434 -13.919 1.00 90.19 100 SER A N 1
ATOM 776 C CA . SER A 1 100 ? 3.703 -4.742 -14.770 1.00 90.19 100 SER A CA 1
ATOM 777 C C . SER A 1 100 ? 2.677 -5.621 -14.054 1.00 90.19 100 SER A C 1
ATOM 779 O O . SER A 1 100 ? 1.484 -5.331 -14.094 1.00 90.19 100 SER A O 1
ATOM 781 N N . TRP A 1 101 ? 3.120 -6.679 -13.371 1.00 90.69 101 TRP A N 1
ATOM 782 C CA . TRP A 1 101 ? 2.221 -7.597 -12.666 1.00 90.69 101 TRP A CA 1
ATOM 783 C C . TRP A 1 101 ? 1.494 -6.945 -11.480 1.00 90.69 101 TRP A C 1
ATOM 785 O O . TRP A 1 101 ? 0.329 -7.248 -11.200 1.00 90.69 101 TRP A O 1
ATOM 795 N N . LEU A 1 102 ? 2.161 -6.012 -10.802 1.00 90.69 102 LEU A N 1
ATOM 796 C CA . LEU A 1 102 ? 1.572 -5.220 -9.728 1.00 90.69 102 LEU A CA 1
ATOM 797 C C . LEU A 1 102 ? 0.782 -4.005 -10.240 1.00 90.69 102 LEU A C 1
ATOM 799 O O . LEU A 1 102 ? 0.316 -3.213 -9.425 1.00 90.69 102 LEU A O 1
ATOM 803 N N . GLY A 1 103 ? 0.634 -3.814 -11.554 1.00 89.94 103 GLY A N 1
ATOM 804 C CA . GLY A 1 103 ? -0.077 -2.662 -12.117 1.00 89.94 103 GLY A CA 1
ATOM 805 C C . GLY A 1 103 ? 0.576 -1.316 -11.781 1.00 89.94 103 GLY A C 1
ATOM 806 O O . GLY A 1 103 ? -0.111 -0.299 -11.687 1.00 89.94 103 GLY A O 1
ATOM 807 N N . VAL A 1 104 ? 1.893 -1.306 -11.552 1.00 89.44 104 VAL A N 1
ATOM 808 C CA . VAL A 1 104 ? 2.687 -0.085 -11.394 1.00 89.44 104 VAL A CA 1
ATOM 809 C C . VAL A 1 104 ? 2.832 0.547 -12.784 1.00 89.44 104 VAL A C 1
ATOM 811 O O . VAL A 1 104 ? 3.354 -0.116 -13.682 1.00 89.44 104 VAL A O 1
ATOM 814 N N . PRO A 1 105 ? 2.382 1.799 -12.985 1.00 85.06 105 PRO A N 1
ATOM 815 C CA . PRO A 1 105 ? 2.549 2.501 -14.252 1.00 85.06 105 PRO A CA 1
ATOM 816 C C . PRO A 1 105 ? 4.018 2.536 -14.676 1.00 85.06 105 PRO A C 1
ATOM 818 O O . PRO A 1 105 ? 4.891 2.809 -13.847 1.00 85.06 105 PRO A O 1
ATOM 821 N N . ASP A 1 106 ? 4.291 2.290 -15.958 1.00 78.69 106 ASP A N 1
ATOM 822 C CA . ASP A 1 106 ? 5.638 2.439 -16.518 1.00 78.69 106 ASP A CA 1
ATOM 823 C C . ASP A 1 106 ? 5.920 3.924 -16.784 1.00 78.69 106 ASP A C 1
ATOM 825 O O . ASP A 1 106 ? 5.922 4.416 -17.909 1.00 78.69 106 ASP A O 1
ATOM 829 N N . GLU A 1 107 ? 6.038 4.673 -15.693 1.00 72.19 107 GLU A N 1
ATOM 830 C CA . GLU A 1 107 ? 6.396 6.083 -15.695 1.00 72.19 107 GLU A CA 1
ATOM 831 C C . GLU A 1 107 ? 7.923 6.212 -15.686 1.00 72.19 107 GLU A C 1
ATOM 833 O O . GLU A 1 107 ? 8.614 5.469 -14.985 1.00 72.19 107 GLU A O 1
ATOM 838 N N . SER A 1 108 ? 8.459 7.159 -16.466 1.00 65.50 108 SER A N 1
ATOM 839 C CA . SER A 1 108 ? 9.900 7.418 -16.497 1.00 65.50 108 SER A CA 1
ATOM 840 C C . SER A 1 108 ? 10.386 7.817 -15.097 1.00 65.50 108 SER A C 1
ATOM 842 O O . SER A 1 108 ? 9.973 8.865 -14.593 1.00 65.50 108 SER A O 1
ATOM 844 N N . PRO A 1 109 ? 11.306 7.058 -14.470 1.00 65.62 109 PRO A N 1
ATOM 845 C CA . PRO A 1 109 ? 11.840 7.404 -13.153 1.00 65.62 109 PRO A CA 1
ATOM 846 C C . PRO A 1 109 ? 12.624 8.724 -13.133 1.00 65.62 109 PRO A C 1
ATOM 848 O O . PRO A 1 109 ? 12.953 9.201 -12.047 1.00 65.62 109 PRO A O 1
ATOM 851 N N . ALA A 1 110 ? 12.949 9.275 -14.310 1.00 69.00 110 ALA A N 1
ATOM 852 C CA . ALA A 1 110 ? 13.685 10.523 -14.495 1.00 69.00 110 ALA A CA 1
ATOM 853 C C . ALA A 1 110 ? 12.788 11.776 -14.550 1.00 69.00 110 ALA A C 1
ATOM 855 O O . ALA A 1 110 ? 13.319 12.882 -14.536 1.00 69.00 110 ALA A O 1
ATOM 856 N N . ASP A 1 111 ? 11.460 11.626 -14.622 1.00 82.31 111 ASP A N 1
ATOM 857 C CA . ASP A 1 111 ? 10.528 12.758 -14.591 1.00 82.31 111 ASP A CA 1
ATOM 858 C C . ASP A 1 111 ? 10.037 13.030 -13.160 1.00 82.31 111 ASP A C 1
ATOM 860 O O . ASP A 1 111 ? 9.278 12.252 -12.574 1.00 82.31 111 ASP A O 1
ATOM 864 N N . ASP A 1 112 ? 10.442 14.170 -12.600 1.00 82.75 112 ASP A N 1
ATOM 865 C CA . ASP A 1 112 ? 10.041 14.611 -11.262 1.00 82.75 112 ASP A CA 1
ATOM 866 C C . ASP A 1 112 ? 8.518 14.765 -11.125 1.00 82.75 112 ASP A C 1
ATOM 868 O O . ASP A 1 112 ? 7.950 14.430 -10.079 1.00 82.75 112 ASP A O 1
ATOM 872 N N . HIS A 1 113 ? 7.824 15.224 -12.174 1.00 84.62 113 HIS A N 1
ATOM 873 C CA . HIS A 1 113 ? 6.370 15.368 -12.139 1.00 84.62 113 HIS A CA 1
ATOM 874 C C . HIS A 1 113 ? 5.677 14.007 -12.086 1.00 84.62 113 HIS A C 1
ATOM 876 O O . HIS A 1 113 ? 4.743 13.835 -11.293 1.00 84.62 113 HIS A O 1
ATOM 882 N N . ALA A 1 114 ? 6.162 13.031 -12.855 1.00 82.88 114 ALA A N 1
ATOM 883 C CA . ALA A 1 114 ? 5.691 11.654 -12.788 1.00 82.88 114 ALA A CA 1
ATOM 884 C C . ALA A 1 114 ? 5.942 11.042 -11.401 1.00 82.88 114 ALA A C 1
ATOM 886 O O . ALA A 1 114 ? 5.010 10.538 -10.775 1.00 82.88 114 ALA A O 1
ATOM 887 N N . ARG A 1 115 ? 7.140 11.208 -10.821 1.00 85.12 115 ARG A N 1
ATOM 888 C CA . ARG A 1 115 ? 7.435 10.742 -9.448 1.00 85.12 115 ARG A CA 1
ATOM 889 C C . ARG A 1 115 ? 6.490 11.357 -8.405 1.00 85.12 115 ARG A C 1
ATOM 891 O O . ARG A 1 115 ? 5.998 10.663 -7.506 1.00 85.12 115 ARG A O 1
ATOM 898 N N . ILE A 1 116 ? 6.190 12.654 -8.513 1.00 88.00 116 ILE A N 1
ATOM 899 C CA . ILE A 1 116 ? 5.225 13.331 -7.631 1.00 88.00 116 ILE A CA 1
ATOM 900 C C . ILE A 1 116 ? 3.809 12.781 -7.848 1.00 88.00 116 ILE A C 1
ATOM 902 O O . ILE A 1 116 ? 3.093 12.519 -6.878 1.00 88.00 116 ILE A O 1
ATOM 906 N N . ALA A 1 117 ? 3.383 12.577 -9.094 1.00 88.75 117 ALA A N 1
ATOM 907 C CA . ALA A 1 117 ? 2.074 12.007 -9.400 1.00 88.75 117 ALA A CA 1
ATOM 908 C C . ALA A 1 117 ? 1.935 10.578 -8.851 1.00 88.75 117 ALA A C 1
ATOM 910 O O . ALA A 1 117 ? 0.922 10.262 -8.216 1.00 88.75 117 ALA A O 1
ATOM 911 N N . PHE A 1 118 ? 2.967 9.751 -9.022 1.00 90.12 118 PHE A N 1
ATOM 912 C CA . PHE A 1 118 ? 3.043 8.396 -8.498 1.00 90.12 118 PHE A CA 1
ATOM 913 C C . PHE A 1 118 ? 2.944 8.367 -6.975 1.00 90.12 118 PHE A C 1
ATOM 915 O O . PHE A 1 118 ? 2.064 7.701 -6.425 1.00 90.12 118 PHE A O 1
ATOM 922 N N . SER A 1 119 ? 3.782 9.146 -6.281 1.00 90.38 119 SER A N 1
ATOM 923 C CA . SER A 1 119 ? 3.735 9.213 -4.817 1.00 90.38 119 SER A CA 1
ATOM 924 C C . SER A 1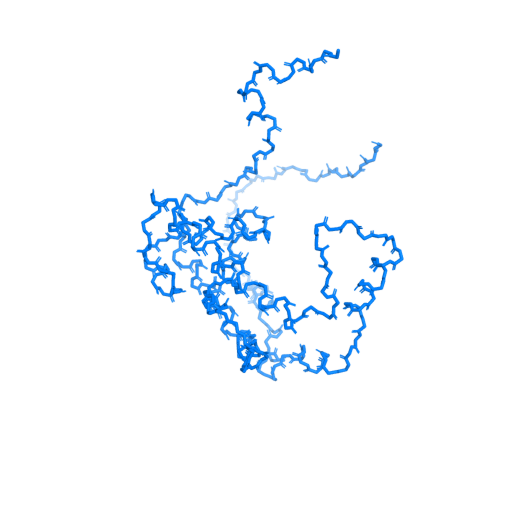 119 ? 2.345 9.633 -4.335 1.00 90.38 119 SER A C 1
ATOM 926 O O . SER A 1 119 ? 1.760 8.960 -3.492 1.00 90.38 119 SER A O 1
ATOM 928 N N . ARG A 1 120 ? 1.717 10.646 -4.949 1.00 90.94 120 ARG A N 1
ATOM 929 C CA . ARG A 1 120 ? 0.327 11.028 -4.640 1.00 90.94 120 ARG A CA 1
ATOM 930 C C . ARG A 1 120 ? -0.671 9.884 -4.841 1.00 90.94 120 ARG A C 1
ATOM 932 O O . ARG A 1 120 ? -1.660 9.822 -4.115 1.00 90.94 120 ARG A O 1
ATOM 939 N N . ARG A 1 121 ? -0.480 8.990 -5.818 1.00 92.56 121 ARG A N 1
ATOM 940 C CA . ARG A 1 121 ? -1.330 7.792 -5.985 1.00 92.56 121 ARG A CA 1
ATOM 941 C C . ARG A 1 121 ? -1.108 6.780 -4.856 1.00 92.56 121 ARG A C 1
ATOM 943 O O . ARG A 1 121 ? -2.102 6.289 -4.329 1.00 92.56 121 ARG A O 1
ATOM 950 N N . VAL A 1 122 ? 0.139 6.537 -4.440 1.00 91.94 122 VAL A N 1
ATOM 951 C CA . VAL A 1 122 ? 0.471 5.687 -3.275 1.00 91.94 122 VAL A CA 1
ATOM 952 C C . VAL A 1 122 ? -0.170 6.241 -2.002 1.00 91.94 122 VAL A C 1
ATOM 954 O O . VAL A 1 122 ? -0.895 5.523 -1.314 1.00 91.94 122 VAL A O 1
ATOM 957 N N . TYR A 1 123 ? 0.040 7.532 -1.718 1.00 91.25 123 TYR A N 1
ATOM 958 C CA . TYR A 1 123 ? -0.534 8.197 -0.548 1.00 91.25 123 TYR A CA 1
ATOM 959 C C . TYR A 1 123 ? -2.058 8.122 -0.553 1.00 91.25 123 TYR A C 1
ATOM 961 O O . TYR A 1 123 ? -2.625 7.799 0.477 1.00 91.25 123 TYR A O 1
ATOM 969 N N . ARG A 1 124 ? -2.727 8.345 -1.692 1.00 91.38 124 ARG A N 1
ATOM 970 C CA . ARG A 1 124 ? -4.193 8.231 -1.787 1.00 91.38 124 ARG A CA 1
ATOM 971 C C . ARG A 1 124 ? -4.707 6.828 -1.481 1.00 91.38 124 ARG A C 1
ATOM 973 O O . ARG A 1 124 ? -5.683 6.697 -0.751 1.00 91.38 124 ARG A O 1
ATOM 980 N N . SER A 1 125 ? -4.064 5.790 -2.010 1.00 91.12 125 SER A N 1
ATOM 981 C CA . SER A 1 125 ? -4.453 4.407 -1.712 1.00 91.12 125 SER A CA 1
ATOM 982 C C . SER A 1 125 ? -4.267 4.078 -0.237 1.00 91.12 125 SER A C 1
ATOM 984 O O . SER A 1 125 ? -5.165 3.514 0.379 1.00 91.12 125 SER A O 1
ATOM 986 N N . PHE A 1 126 ? -3.137 4.478 0.348 1.00 90.56 126 PHE A N 1
ATOM 987 C CA . PHE A 1 126 ? -2.894 4.279 1.773 1.00 90.56 126 PHE A CA 1
ATOM 988 C C . PHE A 1 126 ? -3.855 5.094 2.650 1.00 90.56 126 PHE A C 1
ATOM 990 O O . PHE A 1 126 ? -4.370 4.582 3.638 1.00 90.56 126 PHE A O 1
ATOM 997 N N . ASP A 1 127 ? -4.157 6.334 2.267 1.00 88.06 127 ASP A N 1
ATOM 998 C CA . ASP A 1 127 ? -5.131 7.188 2.948 1.00 88.06 127 ASP A CA 1
ATOM 999 C C . ASP A 1 127 ? -6.513 6.536 2.965 1.00 88.06 127 ASP A C 1
ATOM 1001 O O . ASP A 1 127 ? -7.137 6.420 4.020 1.00 88.06 127 ASP A O 1
ATOM 1005 N N . ARG A 1 128 ? -6.942 6.016 1.810 1.00 87.25 128 ARG A N 1
ATOM 1006 C CA . ARG A 1 128 ? -8.202 5.289 1.656 1.00 87.25 128 ARG A CA 1
ATOM 1007 C C . ARG A 1 128 ? -8.246 4.040 2.540 1.00 87.25 128 ARG A C 1
ATOM 1009 O O . ARG A 1 128 ? -9.255 3.827 3.205 1.00 87.25 128 ARG A O 1
ATOM 1016 N N . LEU A 1 129 ? -7.154 3.272 2.605 1.00 88.06 129 LEU A N 1
ATOM 1017 C CA . LEU A 1 129 ? -7.027 2.120 3.508 1.00 88.06 129 LEU A CA 1
ATOM 1018 C C . LEU A 1 129 ? -7.167 2.541 4.970 1.00 88.06 129 LEU A C 1
ATOM 1020 O O . LEU A 1 129 ? -8.024 2.034 5.685 1.00 88.06 129 LEU A O 1
ATOM 1024 N N . THR A 1 130 ? -6.365 3.506 5.415 1.00 85.38 130 THR A N 1
ATOM 1025 C CA . THR A 1 130 ? -6.413 3.953 6.813 1.00 85.38 130 THR A CA 1
ATOM 1026 C C . THR A 1 130 ? -7.754 4.582 7.173 1.00 85.38 130 THR A C 1
ATOM 1028 O O . THR A 1 130 ? -8.231 4.380 8.272 1.00 85.38 130 THR A O 1
ATOM 1031 N N . THR A 1 131 ? -8.432 5.260 6.248 1.00 81.81 131 THR A N 1
ATOM 1032 C CA . THR A 1 131 ? -9.778 5.804 6.497 1.00 81.81 131 THR A CA 1
ATOM 1033 C C . THR A 1 131 ? -10.824 4.715 6.707 1.00 81.81 131 THR A C 1
ATOM 1035 O O . THR A 1 131 ? -11.790 4.934 7.431 1.00 81.81 131 THR A O 1
ATOM 1038 N N . ALA A 1 132 ? -10.672 3.562 6.056 1.00 81.81 132 ALA A N 1
ATOM 1039 C CA . ALA A 1 132 ? -11.607 2.456 6.215 1.00 81.81 132 ALA A CA 1
ATOM 1040 C C . ALA A 1 132 ? -11.336 1.639 7.486 1.00 81.81 132 ALA A C 1
ATOM 1042 O O . ALA A 1 132 ? -12.279 1.212 8.144 1.00 81.81 132 ALA A O 1
ATOM 1043 N N . PHE A 1 133 ? -10.062 1.447 7.839 1.00 80.06 133 PHE A N 1
ATOM 1044 C CA . PHE A 1 133 ? -9.658 0.493 8.876 1.00 80.06 133 PHE A CA 1
ATOM 1045 C C . PHE A 1 133 ? -9.186 1.120 10.196 1.00 80.06 133 PHE A C 1
ATOM 1047 O O . PHE A 1 133 ? -9.111 0.411 11.198 1.00 80.06 133 PHE A O 1
ATOM 1054 N N . ASP A 1 134 ? -8.872 2.417 10.236 1.00 81.62 134 ASP A N 1
ATOM 1055 C CA . ASP A 1 134 ? -8.454 3.099 11.465 1.00 81.62 134 ASP A CA 1
ATOM 1056 C C . ASP A 1 134 ? -9.691 3.516 12.289 1.00 81.62 134 ASP A C 1
ATOM 1058 O O . ASP A 1 134 ? -10.444 4.384 11.838 1.00 81.62 134 ASP A O 1
ATOM 1062 N N . PRO A 1 135 ? -9.939 2.912 13.475 1.00 73.19 135 PRO A N 1
ATOM 1063 C CA . PRO A 1 135 ? -11.068 3.280 14.342 1.00 73.19 135 PRO A CA 1
ATOM 1064 C C . PRO A 1 135 ? -11.075 4.748 14.736 1.00 73.19 135 PRO A C 1
ATOM 1066 O O . PRO A 1 135 ? -12.143 5.328 14.915 1.00 73.19 135 PRO A O 1
ATOM 1069 N N . LEU A 1 136 ? -9.890 5.328 14.926 1.00 78.06 136 LEU A N 1
ATOM 1070 C CA . LEU A 1 136 ? -9.751 6.662 15.475 1.00 78.06 136 LEU A CA 1
ATOM 1071 C C . LEU A 1 136 ? -8.614 7.381 14.765 1.00 78.06 136 LEU A C 1
ATOM 1073 O O . LEU A 1 136 ? -7.550 7.650 15.325 1.00 78.06 136 LEU A O 1
ATOM 1077 N N . ARG A 1 137 ? -8.874 7.692 13.492 1.00 74.06 137 ARG A N 1
ATOM 1078 C CA . ARG A 1 137 ? -7.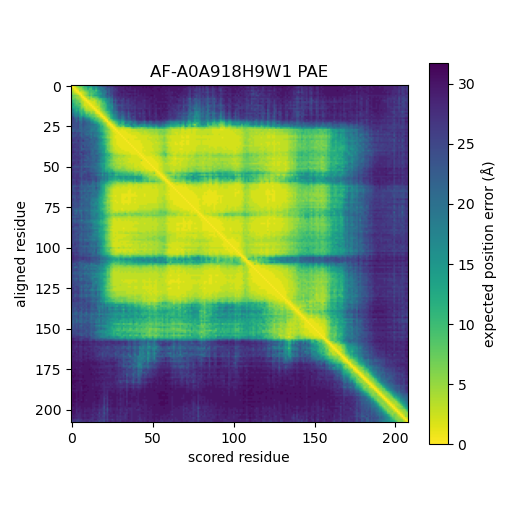928 8.371 12.613 1.00 74.06 137 ARG A CA 1
ATOM 1079 C C . ARG A 1 137 ? -7.509 9.717 13.210 1.00 74.06 137 ARG A C 1
ATOM 1081 O O . ARG A 1 137 ? -8.257 10.691 13.177 1.00 74.06 137 ARG A O 1
ATOM 1088 N N . CYS A 1 138 ? -6.275 9.785 13.695 1.00 72.50 138 CYS A N 1
ATOM 1089 C CA . CYS A 1 138 ? -5.665 11.005 14.212 1.00 72.50 138 CYS A CA 1
ATOM 1090 C C . CYS A 1 138 ? -4.703 11.639 13.193 1.00 72.50 138 CYS A C 1
ATOM 1092 O O . CYS A 1 138 ? -4.064 10.945 12.391 1.00 72.50 138 CYS A O 1
ATOM 1094 N N . ASP A 1 139 ? -4.538 12.965 13.247 1.00 74.19 139 ASP A N 1
ATOM 1095 C CA . ASP A 1 139 ? -3.483 13.634 12.482 1.00 74.19 139 ASP A CA 1
ATOM 1096 C C . ASP A 1 139 ? -2.105 13.225 13.020 1.00 74.19 139 ASP A C 1
ATOM 1098 O O . ASP A 1 139 ? -1.680 13.653 14.091 1.00 74.19 139 ASP A O 1
ATOM 1102 N N . ARG A 1 140 ? -1.376 12.423 12.238 1.00 66.44 140 ARG A N 1
ATOM 1103 C CA . ARG A 1 140 ? -0.040 11.915 12.588 1.00 66.44 140 ARG A CA 1
ATOM 1104 C C . ARG A 1 140 ? 1.021 13.009 12.730 1.00 66.44 140 ARG A C 1
ATOM 1106 O O . ARG A 1 140 ? 2.102 12.736 13.246 1.00 66.44 140 ARG A O 1
ATOM 1113 N N . ARG A 1 141 ? 0.771 14.222 12.222 1.00 70.50 141 ARG A N 1
ATOM 1114 C CA . ARG A 1 141 ? 1.697 15.363 12.339 1.00 70.50 141 ARG A CA 1
ATOM 1115 C C . ARG A 1 141 ? 1.460 16.177 13.604 1.00 70.50 141 ARG A C 1
ATOM 1117 O O . ARG A 1 141 ? 2.340 16.941 14.003 1.00 70.50 141 ARG A O 1
ATOM 1124 N N . ARG A 1 142 ? 0.309 15.998 14.247 1.00 80.31 142 ARG A N 1
ATOM 1125 C CA . ARG A 1 142 ? 0.007 16.580 15.546 1.00 80.31 142 ARG A CA 1
ATOM 1126 C C . ARG A 1 142 ? 0.564 15.663 16.630 1.00 80.31 142 ARG A C 1
ATOM 1128 O O . ARG A 1 142 ? 0.287 14.469 16.656 1.00 80.31 142 ARG A O 1
ATOM 1135 N N . ARG A 1 143 ? 1.342 16.227 17.555 1.00 78.38 143 ARG A N 1
ATOM 1136 C CA . ARG A 1 143 ? 1.653 15.518 18.800 1.00 78.38 143 ARG A CA 1
ATOM 1137 C C . ARG A 1 143 ? 0.371 15.441 19.619 1.00 78.38 143 ARG A C 1
ATOM 1139 O O . ARG A 1 143 ? -0.195 16.481 19.953 1.00 78.38 143 ARG A O 1
ATOM 1146 N N . LEU A 1 144 ? -0.080 14.226 19.897 1.00 80.56 144 LEU A N 1
ATOM 1147 C CA . LEU A 1 144 ? -1.233 13.999 20.754 1.00 80.56 144 LEU A CA 1
ATOM 1148 C C . LEU A 1 144 ? -0.818 14.206 22.221 1.00 80.56 144 LEU A C 1
ATOM 1150 O O . LEU A 1 144 ? 0.211 13.662 22.635 1.00 80.56 144 LEU A O 1
ATOM 1154 N N . PRO A 1 145 ? -1.575 14.993 23.006 1.00 88.56 145 PRO A N 1
ATOM 1155 C CA . PRO A 1 145 ? -1.518 14.948 24.463 1.00 88.56 145 PRO A CA 1
ATOM 1156 C C . PRO A 1 145 ? -1.712 13.515 24.973 1.00 88.56 145 PRO A C 1
ATOM 1158 O O . PRO A 1 145 ? -2.385 12.713 24.327 1.00 88.56 145 PRO A O 1
ATOM 1161 N N . ALA A 1 146 ? -1.141 13.196 26.138 1.00 87.31 146 ALA A N 1
ATOM 1162 C CA . ALA A 1 146 ? -1.159 11.836 26.683 1.00 87.31 146 ALA A CA 1
ATOM 1163 C C . ALA A 1 146 ? -2.583 11.266 26.808 1.00 87.31 146 ALA A C 1
ATOM 1165 O O . ALA A 1 146 ? -2.822 10.131 26.412 1.00 87.31 146 ALA A O 1
ATOM 1166 N N . GLU A 1 147 ? -3.541 12.073 27.270 1.00 86.31 147 GLU A N 1
ATOM 1167 C CA . GLU A 1 147 ? -4.947 11.668 27.402 1.00 86.31 147 GLU A CA 1
ATOM 1168 C C . GLU A 1 147 ? -5.580 11.298 26.051 1.00 86.31 147 GLU A C 1
ATOM 1170 O O . GLU A 1 147 ? -6.193 10.241 25.925 1.00 86.31 147 GLU A O 1
ATOM 1175 N N . GLU A 1 148 ? -5.361 12.106 25.007 1.00 84.19 148 GLU A N 1
ATOM 1176 C CA . GLU A 1 148 ? -5.838 11.801 23.649 1.00 84.19 148 GLU A CA 1
ATOM 1177 C C . GLU A 1 148 ? -5.162 10.540 23.085 1.00 84.19 148 GLU A C 1
ATOM 1179 O O . GLU A 1 148 ? -5.807 9.731 22.419 1.00 84.19 148 GLU A O 1
ATOM 1184 N N . ALA A 1 149 ? -3.873 10.340 23.376 1.00 84.12 149 ALA A N 1
ATOM 1185 C CA . ALA A 1 149 ? -3.144 9.147 22.956 1.00 84.12 149 ALA A CA 1
ATOM 1186 C C . ALA A 1 149 ? -3.687 7.871 23.621 1.00 84.12 149 ALA A C 1
ATOM 1188 O O . ALA A 1 149 ? -3.790 6.844 22.950 1.00 84.12 149 ALA A O 1
ATOM 1189 N N . HIS A 1 150 ? -4.080 7.935 24.899 1.00 84.19 150 HIS A N 1
ATOM 1190 C CA . HIS A 1 150 ? -4.717 6.815 25.595 1.00 84.19 150 HIS A CA 1
ATOM 1191 C C . HIS A 1 150 ? -6.063 6.438 24.970 1.00 84.19 150 HIS A C 1
ATOM 1193 O O . HIS A 1 150 ? -6.326 5.253 24.797 1.00 84.19 150 HIS A O 1
ATOM 1199 N N . VAL A 1 151 ? -6.880 7.416 24.566 1.00 83.75 151 VAL A N 1
ATOM 1200 C CA . VAL A 1 151 ? -8.159 7.153 23.880 1.00 83.75 151 VAL A CA 1
ATOM 1201 C C . VAL A 1 151 ? -7.935 6.499 22.513 1.00 83.75 151 VAL A C 1
ATOM 1203 O O . VAL A 1 151 ? -8.601 5.521 22.182 1.00 83.75 151 VAL A O 1
ATOM 1206 N N . VAL A 1 152 ? -6.966 6.992 21.732 1.00 80.44 152 VAL A N 1
ATOM 1207 C CA . VAL A 1 152 ? -6.595 6.373 20.447 1.00 80.44 152 VAL A CA 1
ATOM 1208 C C . VAL A 1 152 ? -6.100 4.944 20.653 1.00 80.44 152 VAL A C 1
ATOM 1210 O O . VAL A 1 152 ? -6.543 4.053 19.935 1.00 80.44 152 VAL A O 1
ATOM 1213 N N . ALA A 1 153 ? -5.227 4.699 21.632 1.00 81.50 153 ALA A N 1
ATOM 1214 C CA . ALA A 1 153 ? -4.730 3.357 21.933 1.00 81.50 153 ALA A CA 1
ATOM 1215 C C . ALA A 1 153 ? -5.860 2.412 22.372 1.00 81.50 153 ALA A C 1
ATOM 1217 O O . ALA A 1 153 ? -5.979 1.313 21.831 1.00 81.50 153 ALA A O 1
ATOM 1218 N N . ALA A 1 154 ? -6.740 2.871 23.267 1.00 83.31 154 ALA A N 1
ATOM 1219 C CA . ALA A 1 154 ? -7.895 2.107 23.723 1.00 83.31 154 ALA A CA 1
ATOM 1220 C C . ALA A 1 154 ? -8.812 1.713 22.557 1.00 83.31 154 ALA A C 1
ATOM 1222 O O . ALA A 1 154 ? -9.229 0.568 22.488 1.00 83.31 154 ALA A O 1
ATOM 1223 N N . ALA A 1 155 ? -9.039 2.590 21.573 1.00 79.50 155 ALA A N 1
ATOM 1224 C CA . ALA A 1 155 ? -9.848 2.270 20.390 1.00 79.50 155 ALA A CA 1
ATOM 1225 C C . ALA A 1 155 ? -9.249 1.161 19.491 1.00 79.50 155 ALA A C 1
ATOM 1227 O O . ALA A 1 155 ? -9.963 0.551 18.690 1.00 79.50 155 ALA A O 1
ATOM 1228 N N . TRP A 1 156 ? -7.940 0.903 19.589 1.00 73.25 156 TRP A N 1
ATOM 1229 C CA . TRP A 1 156 ? -7.271 -0.222 18.922 1.00 73.25 156 TRP A CA 1
ATOM 1230 C C . TRP A 1 156 ? -7.301 -1.514 19.749 1.00 73.25 156 TRP A C 1
ATOM 1232 O O . TRP A 1 156 ? -7.240 -2.606 19.173 1.00 73.25 156 TRP A O 1
ATOM 1242 N N . GLU A 1 157 ? -7.380 -1.394 21.073 1.00 72.44 157 GLU A N 1
ATOM 1243 C CA . GLU A 1 157 ? -7.495 -2.507 22.020 1.00 72.44 157 GLU A CA 1
ATOM 1244 C C . GLU A 1 157 ? -8.947 -2.962 22.217 1.00 72.44 157 GLU A C 1
ATOM 1246 O O . GLU A 1 157 ? -9.183 -4.145 22.487 1.00 72.44 157 GLU A O 1
ATOM 1251 N N . ASP A 1 158 ? -9.906 -2.052 22.022 1.00 65.25 158 ASP A N 1
ATOM 1252 C CA . ASP A 1 158 ? -11.331 -2.321 22.129 1.00 65.25 158 ASP A CA 1
ATOM 1253 C C . ASP A 1 158 ? -11.721 -3.365 21.087 1.00 65.25 158 ASP A C 1
ATOM 1255 O O . ASP A 1 158 ? -11.700 -3.158 19.866 1.00 65.25 158 ASP A O 1
ATOM 1259 N N . ARG A 1 159 ? -12.045 -4.550 21.606 1.00 54.28 159 ARG A N 1
ATOM 1260 C CA . ARG A 1 159 ? -12.515 -5.689 20.829 1.00 54.28 159 ARG A CA 1
ATOM 1261 C C . ARG A 1 159 ? -13.955 -5.444 20.432 1.00 54.28 159 ARG A C 1
ATOM 1263 O O . ARG A 1 159 ? -14.874 -6.054 20.970 1.00 54.28 159 ARG A O 1
ATOM 1270 N N . ASP A 1 160 ? -14.141 -4.566 19.462 1.00 60.50 160 ASP A N 1
ATOM 1271 C CA . ASP A 1 160 ? -15.401 -4.488 18.752 1.00 60.50 160 ASP A CA 1
ATOM 1272 C C . ASP A 1 160 ? -15.726 -5.902 18.234 1.00 60.50 160 ASP A C 1
ATOM 1274 O O . ASP A 1 160 ? -14.919 -6.528 17.530 1.00 60.50 160 ASP A O 1
ATOM 1278 N N . ILE A 1 161 ? -16.853 -6.471 18.668 1.00 50.56 161 ILE A N 1
ATOM 1279 C CA . ILE A 1 161 ? -17.222 -7.864 18.369 1.00 50.56 161 ILE A CA 1
ATOM 1280 C C . ILE A 1 161 ? -17.306 -8.065 16.853 1.00 50.56 161 ILE A C 1
ATOM 1282 O O . ILE A 1 161 ? -16.922 -9.118 16.345 1.00 50.56 161 ILE A O 1
ATOM 1286 N N . GLU A 1 162 ? -17.685 -7.019 16.121 1.00 52.38 162 GLU A N 1
ATOM 1287 C CA . GLU A 1 162 ? -17.752 -7.030 14.665 1.00 52.38 162 GLU A CA 1
ATOM 1288 C C . GLU A 1 162 ? -16.357 -7.028 14.014 1.00 52.38 162 GLU A C 1
ATOM 1290 O O . GLU A 1 162 ? -16.114 -7.748 13.047 1.00 52.38 162 GLU A O 1
ATOM 1295 N N . ARG A 1 163 ? -15.372 -6.327 14.595 1.00 54.88 163 ARG A N 1
ATOM 1296 C CA . ARG A 1 163 ? -13.959 -6.433 14.172 1.00 54.88 163 ARG A CA 1
ATOM 1297 C C . ARG A 1 163 ? -13.326 -7.762 14.554 1.00 54.88 163 ARG A C 1
ATOM 1299 O O . ARG A 1 163 ? -12.444 -8.244 13.848 1.00 54.88 163 ARG A O 1
ATOM 1306 N N . THR A 1 164 ? -13.765 -8.349 15.662 1.00 52.25 164 THR A N 1
ATOM 1307 C CA . THR A 1 164 ? -13.282 -9.645 16.149 1.00 52.25 164 THR A CA 1
ATOM 1308 C C . THR A 1 164 ? -13.793 -10.776 15.252 1.00 52.25 164 THR A C 1
ATOM 1310 O O . THR A 1 164 ? -12.994 -11.614 14.848 1.00 52.25 164 THR A O 1
ATOM 1313 N N . ARG A 1 165 ? -15.063 -10.725 14.820 1.00 55.16 165 ARG A N 1
ATOM 1314 C CA . ARG A 1 165 ? -15.628 -11.615 13.785 1.00 55.16 165 ARG A CA 1
ATOM 1315 C C . ARG A 1 165 ? -14.927 -11.489 12.430 1.00 55.16 165 ARG A C 1
ATOM 1317 O O . ARG A 1 165 ? -14.735 -12.486 11.754 1.00 55.16 165 ARG A O 1
ATOM 1324 N N . ARG A 1 166 ? -14.504 -10.282 12.038 1.00 57.16 166 ARG A N 1
ATOM 1325 C CA . ARG A 1 166 ? -13.762 -10.039 10.780 1.00 57.16 166 ARG A CA 1
ATOM 1326 C C . ARG A 1 166 ? -12.279 -10.424 10.844 1.00 57.16 166 ARG A C 1
ATOM 1328 O O . ARG A 1 166 ? -11.643 -10.572 9.806 1.00 57.16 166 ARG A O 1
ATOM 1335 N N . ARG A 1 167 ? -11.714 -10.538 12.052 1.00 51.75 167 ARG A N 1
ATOM 1336 C CA . ARG A 1 167 ? -10.354 -11.047 12.304 1.00 51.75 167 ARG A CA 1
ATOM 1337 C C . ARG A 1 167 ? -10.291 -12.570 12.333 1.00 51.75 167 ARG A C 1
ATOM 1339 O O . ARG A 1 167 ? -9.187 -13.106 12.253 1.00 51.75 167 ARG A O 1
ATOM 1346 N N . GLU A 1 168 ? -11.427 -13.250 12.475 1.00 49.91 168 GLU A N 1
ATOM 1347 C CA . GLU A 1 168 ? -11.481 -14.698 12.328 1.00 49.91 168 GLU A CA 1
ATOM 1348 C C . GLU A 1 168 ? -11.187 -15.039 10.864 1.00 49.91 168 GLU A C 1
ATOM 1350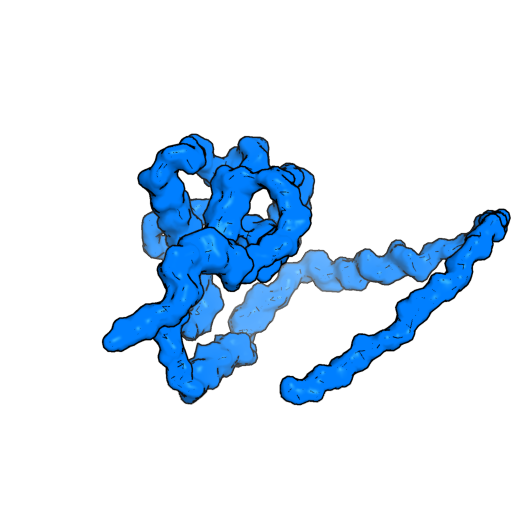 O O . GLU A 1 168 ? -11.926 -14.619 9.970 1.00 49.91 168 GLU A O 1
ATOM 1355 N N . PRO A 1 169 ? -10.077 -15.741 10.582 1.00 50.88 169 PRO A N 1
ATOM 1356 C CA . PRO A 1 169 ? -9.811 -16.166 9.226 1.00 50.88 169 PRO A CA 1
ATOM 1357 C C . PRO A 1 169 ? -10.935 -17.110 8.773 1.00 50.88 169 PRO A C 1
ATOM 1359 O O . PRO A 1 169 ? -11.471 -17.858 9.599 1.00 50.88 169 PRO A O 1
ATOM 1362 N N . PRO A 1 170 ? -11.278 -17.140 7.472 1.00 46.44 170 PRO A N 1
ATOM 1363 C CA . PRO A 1 170 ? -12.196 -18.147 6.961 1.00 46.44 170 PRO A CA 1
ATOM 1364 C C . PRO A 1 170 ? -11.704 -19.546 7.380 1.00 46.44 170 PRO A C 1
ATOM 1366 O O . PRO A 1 170 ? -10.488 -19.772 7.459 1.00 46.44 170 PRO A O 1
ATOM 1369 N N . PRO A 1 171 ? -12.612 -20.511 7.627 1.00 47.50 171 PRO A N 1
ATOM 1370 C CA . PRO A 1 171 ? -12.303 -21.816 8.233 1.00 47.50 171 PRO A CA 1
ATOM 1371 C C . PRO A 1 171 ? -11.257 -22.660 7.476 1.00 47.50 171 PRO A C 1
ATOM 1373 O O . PRO A 1 171 ? -10.800 -23.684 7.978 1.00 47.50 171 PRO A O 1
ATOM 1376 N N . ILE A 1 172 ? -10.808 -22.210 6.304 1.00 48.16 172 ILE A N 1
ATOM 1377 C CA . ILE A 1 172 ? -9.726 -22.791 5.504 1.00 48.16 172 ILE A CA 1
ATOM 1378 C C . ILE A 1 172 ? -8.347 -22.661 6.196 1.00 48.16 172 ILE A C 1
ATOM 1380 O O . ILE A 1 172 ? -7.449 -23.459 5.922 1.00 48.16 172 ILE A O 1
ATOM 1384 N N . LEU A 1 173 ? -8.162 -21.723 7.138 1.00 48.38 173 LEU A N 1
ATOM 1385 C CA . LEU A 1 173 ? -6.893 -21.552 7.872 1.00 48.38 173 LEU A CA 1
ATOM 1386 C C . LEU A 1 173 ? -6.850 -22.216 9.261 1.00 48.38 173 LEU A C 1
ATOM 1388 O O . LEU A 1 173 ? -5.766 -22.338 9.831 1.00 48.38 173 LEU A O 1
ATOM 1392 N N . ALA A 1 174 ? -7.968 -22.735 9.780 1.00 44.44 174 ALA A N 1
ATOM 1393 C CA . ALA A 1 174 ? -7.968 -23.492 11.040 1.00 44.44 174 ALA A CA 1
ATOM 1394 C C . ALA A 1 174 ? -7.239 -24.851 10.918 1.00 44.44 174 ALA A C 1
ATOM 1396 O O . ALA A 1 174 ? -6.745 -25.386 11.906 1.00 44.44 174 ALA A O 1
ATOM 1397 N N . GLY A 1 175 ? -7.110 -25.388 9.698 1.00 37.62 175 GLY A N 1
ATOM 1398 C CA . GLY A 1 175 ? -6.464 -26.677 9.425 1.00 37.62 175 GLY A CA 1
ATOM 1399 C C . GLY A 1 175 ? -4.956 -26.636 9.141 1.00 37.62 175 GLY A C 1
ATOM 1400 O O . GLY A 1 175 ? -4.374 -27.688 8.891 1.00 37.62 175 GLY A O 1
ATOM 1401 N N . LYS A 1 176 ? -4.299 -25.464 9.143 1.00 42.88 176 LYS A N 1
ATOM 1402 C CA . LYS A 1 176 ? -2.882 -25.328 8.729 1.00 42.88 176 LYS A CA 1
ATOM 1403 C C . LYS A 1 176 ? -1.899 -24.998 9.861 1.00 42.88 176 LYS A C 1
ATOM 1405 O O . LYS A 1 176 ? -0.756 -24.642 9.585 1.00 42.88 176 LYS A O 1
ATOM 1410 N N . GLN A 1 177 ? -2.277 -25.180 11.131 1.00 38.75 177 GLN A N 1
ATOM 1411 C CA . GLN A 1 177 ? -1.314 -25.117 12.249 1.00 38.75 177 GLN A CA 1
ATOM 1412 C C . GLN A 1 177 ? -0.333 -26.308 12.296 1.00 38.75 177 GLN A C 1
ATOM 1414 O O . GLN A 1 177 ? 0.595 -26.312 13.098 1.00 38.75 177 GLN A O 1
ATOM 1419 N N . THR A 1 178 ? -0.460 -27.294 11.406 1.00 37.69 178 THR A N 1
ATOM 1420 C CA . THR A 1 178 ? 0.425 -28.470 11.346 1.00 37.69 178 THR A CA 1
ATOM 1421 C C . THR A 1 178 ? 1.705 -28.274 10.522 1.00 37.69 178 THR A C 1
ATOM 1423 O O . THR A 1 178 ? 2.596 -29.117 10.585 1.00 37.69 178 THR A O 1
ATOM 1426 N N . TRP A 1 179 ? 1.871 -27.164 9.793 1.00 34.78 179 TRP A N 1
ATOM 1427 C CA . TRP A 1 179 ? 2.997 -27.011 8.853 1.00 34.78 179 TRP A CA 1
ATOM 1428 C C . TRP A 1 179 ? 4.322 -26.500 9.448 1.00 34.78 179 TRP A C 1
ATOM 1430 O O . TRP A 1 179 ? 5.320 -26.457 8.734 1.00 34.78 179 TRP A O 1
ATOM 1440 N N . VAL A 1 180 ? 4.384 -26.170 10.746 1.00 37.59 180 VAL A N 1
ATOM 1441 C CA . VAL A 1 180 ? 5.639 -25.734 11.409 1.00 37.59 180 VAL A CA 1
ATOM 1442 C C . VAL A 1 180 ? 6.298 -26.842 12.254 1.00 37.59 180 VAL A C 1
ATOM 1444 O O . VAL A 1 180 ? 7.451 -26.702 12.642 1.00 37.59 180 VAL A O 1
ATOM 1447 N N . SER A 1 181 ? 5.642 -27.988 12.484 1.00 35.09 181 SER A N 1
ATOM 1448 C CA . SER A 1 181 ? 6.242 -29.116 13.237 1.00 35.09 181 SER A CA 1
ATOM 1449 C C . SER A 1 181 ? 6.802 -30.256 12.375 1.00 35.09 181 SER A C 1
ATOM 1451 O O . SER A 1 181 ? 7.455 -31.144 12.906 1.00 35.09 181 SER A O 1
ATOM 1453 N N . SER A 1 182 ? 6.634 -30.230 11.049 1.00 33.62 182 SER A N 1
ATOM 1454 C CA . SER A 1 182 ? 7.047 -31.339 10.165 1.00 33.62 182 SER A CA 1
ATOM 1455 C C . SER A 1 182 ? 8.445 -31.180 9.535 1.00 33.62 182 SER A C 1
ATOM 1457 O O . SER A 1 182 ? 8.686 -31.690 8.443 1.00 33.62 182 SER A O 1
ATOM 1459 N N . CYS A 1 183 ? 9.372 -30.486 10.204 1.00 33.38 183 CYS A N 1
ATOM 1460 C CA . CYS A 1 183 ? 10.801 -30.474 9.838 1.00 33.38 183 CYS A CA 1
ATOM 1461 C C . CYS A 1 183 ? 11.720 -30.987 10.961 1.00 33.38 183 CYS A C 1
ATOM 1463 O O . CYS A 1 183 ? 12.939 -30.905 10.837 1.00 33.38 183 CYS A O 1
ATOM 1465 N N . ALA A 1 184 ? 11.157 -31.529 12.042 1.00 39.25 184 ALA A N 1
ATOM 1466 C CA . ALA A 1 184 ? 11.909 -32.098 13.154 1.00 39.25 184 ALA A CA 1
ATOM 1467 C C . ALA A 1 184 ? 11.504 -33.559 13.381 1.00 39.25 184 ALA A C 1
ATOM 1469 O O . ALA A 1 184 ? 10.995 -33.886 14.438 1.00 39.25 184 ALA A O 1
ATOM 1470 N N . ASP A 1 185 ? 11.679 -34.408 12.367 1.00 36.22 185 ASP A N 1
ATOM 1471 C CA . ASP A 1 185 ? 11.801 -35.860 12.552 1.00 36.22 185 ASP A CA 1
ATOM 1472 C C . ASP A 1 185 ? 12.285 -36.517 11.251 1.00 36.22 185 ASP A C 1
ATOM 1474 O O . ASP A 1 185 ? 11.512 -36.889 10.369 1.00 36.22 185 ASP A O 1
ATOM 1478 N N . GLN A 1 186 ? 13.602 -36.672 11.128 1.00 37.66 186 GLN A N 1
ATOM 1479 C CA . GLN A 1 186 ? 14.163 -37.809 10.405 1.00 37.66 186 GLN A CA 1
ATOM 1480 C C . GLN A 1 186 ? 15.224 -38.467 11.299 1.00 37.66 186 GLN A C 1
ATOM 1482 O O . GLN A 1 186 ? 16.228 -37.824 11.618 1.00 37.66 186 GLN A O 1
ATOM 1487 N N . PRO A 1 187 ? 15.018 -39.726 11.733 1.00 35.53 187 PRO A N 1
ATOM 1488 C CA . PRO A 1 187 ? 16.032 -40.491 12.441 1.00 35.53 187 PRO A CA 1
ATOM 1489 C C . PRO A 1 187 ? 17.156 -40.880 11.476 1.00 35.53 187 PRO A C 1
ATOM 1491 O O . PRO A 1 187 ? 16.923 -41.258 10.328 1.00 35.53 187 PRO A O 1
ATOM 1494 N N . GLY A 1 188 ? 18.388 -40.726 11.955 1.00 31.55 188 GLY A N 1
ATOM 1495 C CA . GLY A 1 188 ? 19.587 -40.794 11.137 1.00 31.55 188 GLY A CA 1
ATOM 1496 C C . GLY A 1 188 ? 20.061 -42.194 10.763 1.00 31.55 188 GLY A C 1
ATOM 1497 O O . GLY A 1 188 ? 19.703 -43.186 11.387 1.00 31.55 188 GLY A O 1
ATOM 1498 N N . THR A 1 189 ? 21.001 -42.204 9.819 1.00 33.62 189 THR A N 1
ATOM 1499 C CA . THR A 1 189 ? 22.118 -43.152 9.772 1.00 33.62 189 THR A CA 1
ATOM 1500 C C . THR A 1 189 ? 23.374 -42.452 9.244 1.00 33.62 189 THR A C 1
ATOM 1502 O O . THR A 1 189 ? 23.382 -41.889 8.154 1.00 33.62 189 THR A O 1
ATOM 1505 N N . ASP A 1 190 ? 24.418 -42.543 10.065 1.00 30.53 190 ASP A N 1
ATOM 1506 C CA . ASP A 1 190 ? 25.842 -42.662 9.742 1.00 30.53 190 ASP A CA 1
ATOM 1507 C C . ASP A 1 190 ? 26.709 -41.477 9.261 1.00 30.53 190 ASP A C 1
ATOM 1509 O O . ASP A 1 190 ? 26.947 -41.228 8.086 1.00 30.53 190 ASP A O 1
ATOM 1513 N N . ARG A 1 191 ? 27.359 -40.869 10.268 1.00 32.91 191 ARG A N 1
ATOM 1514 C CA . ARG A 1 191 ? 28.810 -40.979 10.549 1.00 32.91 191 ARG A CA 1
ATOM 1515 C C . ARG A 1 191 ? 29.787 -40.651 9.400 1.00 32.91 191 ARG A C 1
ATOM 1517 O O . ARG A 1 191 ? 30.165 -41.524 8.626 1.00 32.91 191 ARG A O 1
ATOM 1524 N N . LYS A 1 192 ? 30.390 -39.454 9.475 1.00 33.22 192 LYS A N 1
ATOM 1525 C CA . LYS A 1 192 ? 31.860 -39.249 9.510 1.00 33.22 192 LYS A CA 1
ATOM 1526 C C . LYS A 1 192 ? 32.222 -37.806 9.902 1.00 33.22 192 LYS A C 1
ATOM 1528 O O . LYS A 1 192 ? 32.052 -36.866 9.142 1.00 33.22 192 LYS A O 1
ATOM 1533 N N . SER A 1 193 ? 32.698 -37.695 11.138 1.00 32.16 193 SER A N 1
ATOM 1534 C CA . SER A 1 193 ? 33.806 -36.875 11.641 1.00 32.16 193 SER A CA 1
ATOM 1535 C C . SER A 1 193 ? 34.281 -35.671 10.808 1.00 32.16 193 SER A C 1
ATOM 1537 O O . SER A 1 193 ? 34.961 -35.855 9.806 1.00 32.16 193 SER A O 1
ATOM 1539 N N . SER A 1 194 ? 34.117 -34.456 11.339 1.00 31.77 194 SER A N 1
ATOM 1540 C CA . SER A 1 194 ? 35.237 -33.509 11.439 1.00 31.77 194 SER A CA 1
ATOM 1541 C C . SER A 1 194 ? 34.950 -32.417 12.470 1.00 31.77 194 SER A C 1
ATOM 1543 O O . SER A 1 194 ? 34.024 -31.623 12.353 1.00 31.77 194 SER A O 1
ATOM 1545 N N . THR A 1 195 ? 35.797 -32.429 13.486 1.00 30.42 195 THR A N 1
ATOM 1546 C CA . THR A 1 195 ? 36.059 -31.460 14.546 1.00 30.42 195 THR A CA 1
ATOM 1547 C C . THR A 1 195 ? 36.065 -29.994 14.096 1.00 30.42 195 THR A C 1
ATOM 1549 O O . THR A 1 195 ? 36.861 -29.625 13.240 1.00 30.42 195 THR A O 1
ATOM 1552 N N . ALA A 1 196 ? 35.265 -29.155 14.761 1.00 30.42 196 ALA A N 1
ATOM 1553 C CA . ALA A 1 196 ? 35.630 -27.798 15.194 1.00 30.42 196 ALA A CA 1
ATOM 1554 C C . ALA A 1 196 ? 34.557 -27.293 16.174 1.00 30.42 196 ALA A C 1
ATOM 1556 O O . ALA A 1 196 ? 33.533 -26.736 15.788 1.00 30.42 196 ALA A O 1
ATOM 1557 N N . ALA A 1 197 ? 34.775 -27.568 17.458 1.00 28.94 197 ALA A N 1
ATOM 1558 C CA . ALA A 1 197 ? 34.039 -26.95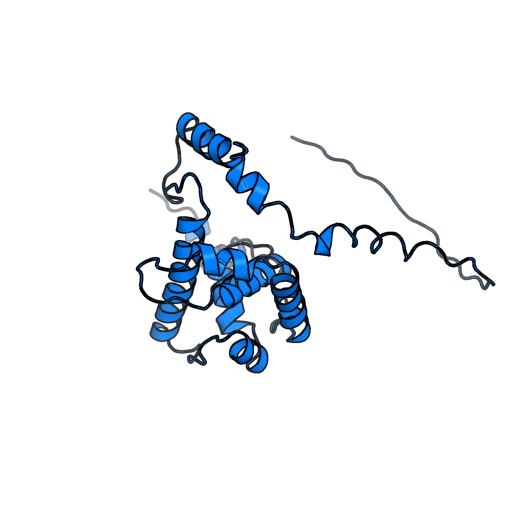3 18.550 1.00 28.94 197 ALA A CA 1
ATOM 1559 C C . ALA A 1 197 ? 34.639 -25.581 18.889 1.00 28.94 197 ALA A C 1
ATOM 1561 O O . ALA A 1 197 ? 35.808 -25.327 18.591 1.00 28.94 197 ALA A O 1
ATOM 1562 N N . ALA A 1 198 ? 33.840 -24.810 19.637 1.00 31.45 198 ALA A N 1
ATOM 1563 C CA . ALA A 1 198 ? 34.147 -23.553 20.321 1.00 31.45 198 ALA A CA 1
ATOM 1564 C C . ALA A 1 198 ? 33.866 -22.312 19.432 1.00 31.45 198 ALA A C 1
ATOM 1566 O O . ALA A 1 198 ? 34.412 -22.190 18.347 1.00 31.45 198 ALA A O 1
ATOM 1567 N N . ASN A 1 199 ? 33.077 -21.304 19.837 1.00 30.59 199 ASN A N 1
ATOM 1568 C CA . ASN A 1 199 ? 33.117 -20.715 21.172 1.00 30.59 199 ASN A CA 1
ATOM 1569 C C . ASN A 1 199 ? 32.065 -19.563 21.363 1.00 30.59 199 ASN A C 1
ATOM 1571 O O . ASN A 1 199 ? 31.960 -18.717 20.481 1.00 30.59 199 ASN A O 1
ATOM 1575 N N . TRP A 1 200 ? 31.393 -19.526 22.539 1.00 28.80 200 TRP A N 1
ATOM 1576 C CA . TRP A 1 200 ? 30.668 -18.419 23.252 1.00 28.80 200 TRP A CA 1
ATOM 1577 C C . TRP A 1 200 ? 29.413 -17.804 22.585 1.00 28.80 200 TRP A C 1
ATOM 1579 O O . TRP A 1 200 ? 29.484 -17.288 21.482 1.00 28.80 200 TRP A O 1
ATOM 1589 N N . ALA A 1 201 ? 28.188 -17.790 23.132 1.00 27.05 201 ALA A N 1
ATOM 1590 C CA . ALA A 1 201 ? 27.662 -17.653 24.501 1.00 27.05 201 ALA A CA 1
ATOM 1591 C C . ALA A 1 201 ? 28.177 -16.429 25.284 1.00 27.05 201 ALA A C 1
ATOM 1593 O O . ALA A 1 201 ? 29.250 -16.474 25.872 1.00 27.05 201 ALA A O 1
ATOM 1594 N N . GLY A 1 202 ? 27.331 -15.395 25.387 1.00 26.06 202 GLY A N 1
ATOM 1595 C CA . GLY A 1 202 ? 27.304 -14.500 26.548 1.00 26.06 202 GLY A CA 1
ATOM 1596 C C . GLY A 1 202 ? 27.513 -13.011 26.266 1.00 26.06 202 GLY A C 1
ATOM 1597 O O . GLY A 1 202 ? 28.613 -12.602 25.921 1.00 26.06 202 GLY A O 1
ATOM 1598 N N . ALA A 1 203 ? 26.454 -12.220 26.478 1.00 31.11 203 ALA A N 1
ATOM 1599 C CA . ALA A 1 203 ? 26.424 -10.929 27.196 1.00 31.11 203 ALA A CA 1
ATOM 1600 C C . ALA A 1 203 ? 25.170 -10.155 26.736 1.00 31.11 203 ALA A C 1
ATOM 1602 O O . ALA A 1 203 ? 25.070 -9.745 25.586 1.00 31.11 203 ALA A O 1
ATOM 1603 N N . SER A 1 204 ? 24.080 -10.152 27.505 1.00 31.55 204 SER A N 1
ATOM 1604 C CA . SER A 1 204 ? 23.873 -9.378 28.742 1.00 31.55 204 SER A CA 1
ATOM 1605 C C . SER A 1 204 ? 23.655 -7.891 28.466 1.00 31.55 204 SER A C 1
ATOM 1607 O O . SER A 1 204 ? 24.550 -7.173 28.037 1.00 31.55 204 SER A O 1
ATOM 1609 N N . TRP A 1 205 ? 22.432 -7.465 28.765 1.00 30.64 205 TRP A N 1
ATOM 1610 C CA . TRP A 1 205 ? 21.953 -6.092 28.801 1.00 30.64 205 TRP A CA 1
ATOM 1611 C C . TRP A 1 205 ? 22.586 -5.338 29.981 1.00 30.64 205 TRP A C 1
ATOM 1613 O O . TRP A 1 205 ? 22.803 -5.953 31.019 1.00 30.64 205 TRP A O 1
ATOM 1623 N N . CYS A 1 206 ? 22.831 -4.033 29.824 1.00 29.81 206 CYS A N 1
ATOM 1624 C CA . CYS A 1 206 ? 22.817 -2.994 30.874 1.00 29.81 206 CYS A CA 1
ATOM 1625 C C . CYS A 1 206 ? 22.873 -1.621 30.166 1.00 29.81 206 CYS A C 1
ATOM 1627 O O . CYS A 1 206 ? 23.775 -1.391 29.368 1.00 29.81 206 CYS A O 1
ATOM 1629 N N . THR A 1 207 ? 21.832 -0.781 30.200 1.00 38.16 207 THR A N 1
ATOM 1630 C CA . THR A 1 207 ? 21.565 0.281 31.200 1.00 38.16 207 THR A CA 1
ATOM 1631 C C . THR A 1 207 ? 22.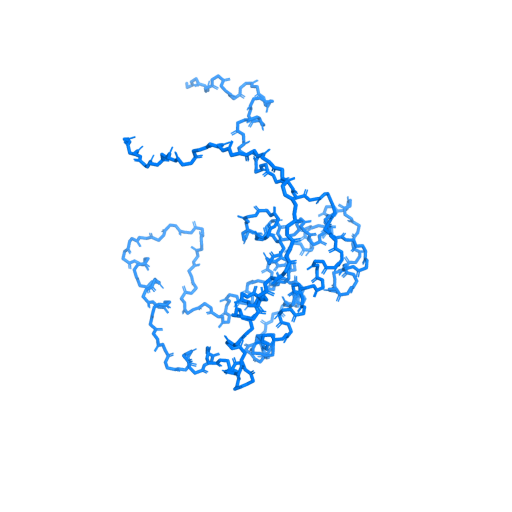803 1.021 31.698 1.00 38.16 207 THR A C 1
ATOM 1633 O O . THR A 1 207 ? 23.559 0.484 32.503 1.00 38.16 207 THR A O 1
ATOM 1636 N N . THR A 1 208 ? 22.952 2.284 31.291 1.00 46.66 208 THR A N 1
ATOM 1637 C CA . THR A 1 208 ? 22.871 3.473 32.166 1.00 46.66 208 THR A CA 1
ATOM 1638 C C . THR A 1 208 ? 22.520 4.679 31.297 1.00 46.66 208 THR A C 1
ATOM 1640 O O . THR A 1 208 ? 23.063 4.753 30.171 1.00 46.66 208 THR A O 1
#

Organism: NCBI:txid1951

Foldseek 3Di:
DDDDPCVVDVVSVVVPPPDPPFPAPQADDLVLLVVLLVVCVVQCVLVVQCVLLPPDDDDAAFRLSLLSSLQVSCCVGVVDSDLVSSLCRQLRHYDPVSNVVSVNDPDDPPDPVSSVVNSVSSVRSVVSSCVRPQQDDDDPVDDDDPVRVVVSVVSVVPPPVVVVVVPPGPCVPVPPPPVPPPPPDDDDDDDDDDDDDDDDDDDDDDDD